Protein AF-A0A0D3L1V8-F1 (afdb_monomer_lite)

pLDDT: mean 77.45, std 24.36, range [19.55, 98.5]

Sequence (373 aa):
MFTAIFVVGFATQPATLATFATQPATVATAPADQVLRRPDTRFARNITVFHVNQHSFGAVPVNMNTADLTGDLFFDLLEVLISPLLCQNHSHKLPGPDPCTNPEAMGADLVVNKVTLEVDSRFSGYAACNVCVEGQDPFGGYCEDGKYICDCLATGGAASWPPKLRPCNTTVGFEEVYSLMGKGIGHKGCRRSPQLPSPTPAQCYVEGVFGKLTAADGGAWYSSLEAGFCGEEGGDCTWRVASVDKIVSRSCHVRVFGEEVQRAGAPECLDACGKDRTNVTSPCWVSCLYKAALGPDAGHPDGKVGGLSLEALKQAWAKPFLGEESGGCPALEEWAGGQRRPLLNSLPVLSPWGGRPRTLLPSRAAGTLVAAL

Foldseek 3Di:
DDDDDDDDDDDDDDDDDDDDPPDPPPPPPDPPPPPQAAADPVQWDKDKWKAKAAPVVPQWQALHKIWHLLARLLVCLQQALLCLVCPPPPDPPDPFAHSVPFCRRDPPWMKMFIFMKTFRNPADADWAKGADDPQADRLGDGDDHGDIHTFAFDPPCVVDGSGDGDDDDQGKHKDFQCVVDLVPQLVVAFADDPVDPRDFLSVLLNSLSSVQADPVRRIMMIGHHPSQESDDDDDHHGMYTPDRLFMFTPLQLLQQLLVQLLVQFDVVQLVVVPVCSRVSSHPSSSLRSSCQQQNVQSSHHVGHGDHDHSVSSSCSNCQLSDDVVSVHGDGDPDPPPPDDDPPPDDDDPDDPDDDDDDDDDDDDDDDDDDDDD

Structure (mmCIF, N/CA/C/O backbone):
data_AF-A0A0D3L1V8-F1
#
_entry.id   AF-A0A0D3L1V8-F1
#
loop_
_atom_site.group_PDB
_atom_site.id
_atom_site.type_symbol
_atom_site.label_atom_id
_atom_site.label_alt_id
_atom_site.label_comp_id
_atom_site.label_asym_id
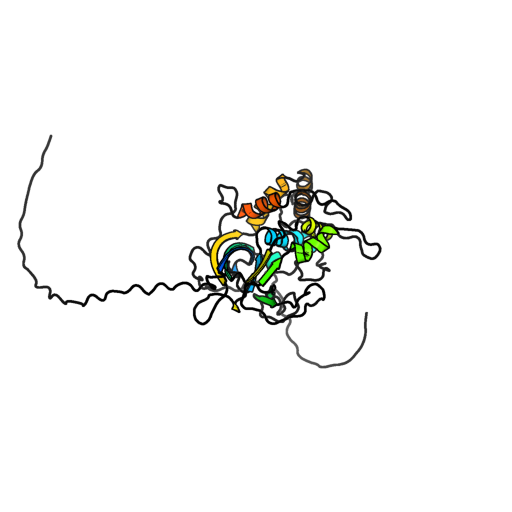_atom_site.label_entity_id
_atom_site.label_seq_id
_atom_site.pdbx_PDB_ins_code
_atom_site.Cartn_x
_atom_site.Cartn_y
_atom_site.Cartn_z
_atom_site.occupancy
_atom_site.B_iso_or_equiv
_atom_site.auth_seq_id
_atom_site.auth_comp_id
_atom_site.auth_asym_id
_atom_site.auth_atom_id
_atom_site.pdbx_PDB_model_num
ATOM 1 N N . MET A 1 1 ? -67.503 -26.300 -31.657 1.00 28.38 1 MET A N 1
ATOM 2 C CA . MET A 1 1 ? -67.886 -27.730 -31.672 1.00 28.38 1 MET A CA 1
ATOM 3 C C . MET A 1 1 ? -67.613 -28.290 -30.284 1.00 28.38 1 MET A C 1
ATOM 5 O O . MET A 1 1 ? -66.492 -28.086 -29.854 1.00 28.38 1 MET A O 1
ATOM 9 N N . PHE A 1 2 ? -68.614 -28.917 -29.639 1.00 26.64 2 PHE A N 1
ATOM 10 C CA . PHE A 1 2 ? -68.577 -29.722 -28.387 1.00 26.64 2 PHE A CA 1
ATOM 11 C C . PHE A 1 2 ? -67.815 -29.127 -27.170 1.00 26.64 2 PHE A C 1
ATOM 13 O O . PHE A 1 2 ? -66.608 -28.955 -27.237 1.00 26.64 2 PHE A O 1
ATOM 20 N N . THR A 1 3 ? -68.384 -28.743 -26.015 1.00 22.92 3 THR A N 1
ATOM 21 C CA . THR A 1 3 ? -69.634 -29.053 -25.260 1.00 22.92 3 THR A CA 1
ATOM 22 C C . THR A 1 3 ? -69.599 -30.306 -24.360 1.00 22.92 3 THR A C 1
ATOM 24 O O . THR A 1 3 ? -69.849 -31.404 -24.843 1.00 22.92 3 THR A O 1
ATOM 27 N N . ALA A 1 4 ? -69.386 -30.079 -23.047 1.00 26.00 4 ALA A N 1
ATOM 28 C CA . ALA A 1 4 ? -69.732 -30.888 -21.851 1.00 26.00 4 ALA A CA 1
ATOM 29 C C . ALA A 1 4 ? -69.416 -30.025 -20.585 1.00 26.00 4 ALA A C 1
ATOM 31 O O . ALA A 1 4 ? -68.392 -29.350 -20.611 1.00 26.00 4 ALA A O 1
ATOM 32 N N . ILE A 1 5 ? -70.178 -29.863 -19.482 1.00 25.94 5 ILE A N 1
ATOM 33 C CA . ILE A 1 5 ? -71.524 -30.311 -19.036 1.00 25.94 5 ILE A CA 1
ATOM 34 C C . ILE A 1 5 ? -71.595 -31.814 -18.693 1.00 25.94 5 ILE A C 1
ATOM 36 O O . ILE A 1 5 ? -71.362 -32.615 -19.589 1.00 25.94 5 ILE A O 1
ATOM 40 N N . PHE A 1 6 ? -71.920 -32.303 -17.479 1.00 27.02 6 PHE A N 1
ATOM 41 C CA . PHE A 1 6 ? -72.308 -31.754 -16.143 1.00 27.02 6 PHE A CA 1
ATOM 42 C C . PHE A 1 6 ? -71.542 -32.576 -15.044 1.00 27.02 6 PHE A C 1
ATOM 44 O O . PHE A 1 6 ? -70.783 -33.467 -15.405 1.00 27.02 6 PHE A O 1
ATOM 51 N N . VAL A 1 7 ? -71.596 -32.353 -13.719 1.00 27.44 7 VAL A N 1
ATOM 52 C CA . VAL A 1 7 ? -72.689 -32.685 -12.764 1.00 27.44 7 VAL A CA 1
ATOM 53 C C . VAL A 1 7 ? -72.317 -32.156 -11.363 1.00 27.44 7 VAL A C 1
ATOM 55 O O . VAL A 1 7 ? -71.162 -32.237 -10.955 1.00 27.44 7 VAL A O 1
ATOM 58 N N . VAL A 1 8 ? -73.308 -31.674 -10.603 1.00 30.66 8 VAL A N 1
ATOM 59 C CA . VAL A 1 8 ? -73.197 -31.356 -9.165 1.00 30.66 8 VAL A CA 1
ATOM 60 C C . VAL A 1 8 ? -73.597 -32.578 -8.331 1.00 30.66 8 VAL A C 1
ATOM 62 O O . VAL A 1 8 ? -74.642 -33.170 -8.589 1.00 30.66 8 VAL A O 1
ATOM 65 N N . GLY A 1 9 ? -72.815 -32.918 -7.302 1.00 27.92 9 GLY A N 1
ATOM 66 C CA . GLY A 1 9 ? -73.149 -33.962 -6.328 1.00 27.92 9 GLY A CA 1
ATOM 67 C C . GLY A 1 9 ? -72.974 -33.469 -4.894 1.00 27.92 9 GLY A C 1
ATOM 68 O O . GLY A 1 9 ? -71.850 -33.329 -4.423 1.00 27.92 9 GLY A O 1
ATOM 69 N N . PHE A 1 10 ? -74.082 -33.218 -4.192 1.00 32.47 10 PHE A N 1
ATOM 70 C CA . PHE A 1 10 ? -74.070 -32.989 -2.745 1.00 32.47 10 PHE A CA 1
ATOM 71 C C . PHE A 1 10 ? -73.933 -34.327 -2.008 1.00 32.47 10 PHE A C 1
ATOM 73 O O . PHE A 1 10 ? -74.737 -35.232 -2.222 1.00 32.47 10 PHE A O 1
ATOM 80 N N . ALA A 1 11 ? -72.975 -34.420 -1.084 1.00 34.22 11 ALA A N 1
ATOM 81 C CA . ALA A 1 11 ? -72.897 -35.495 -0.100 1.00 34.22 11 ALA A CA 1
ATOM 82 C C . ALA A 1 11 ? -72.617 -34.895 1.286 1.00 34.22 11 ALA A C 1
ATOM 84 O O . ALA A 1 11 ? -71.565 -34.310 1.532 1.00 34.22 11 ALA A O 1
ATOM 85 N N . THR A 1 12 ? -73.593 -35.009 2.184 1.00 44.00 12 THR A N 1
ATOM 86 C CA . THR A 1 12 ? -73.543 -34.503 3.562 1.00 44.00 12 THR A CA 1
ATOM 87 C C . THR A 1 12 ? -72.915 -35.525 4.506 1.00 44.00 12 THR A C 1
ATOM 89 O O . THR A 1 12 ? -73.449 -36.628 4.619 1.00 44.00 12 THR A O 1
ATOM 92 N N . GLN A 1 13 ? -71.877 -35.150 5.259 1.00 38.34 13 GLN A N 1
ATOM 93 C CA . GLN A 1 13 ? -71.420 -35.873 6.459 1.00 38.34 13 GLN A CA 1
ATOM 94 C C . GLN A 1 13 ? -70.924 -34.890 7.548 1.00 38.34 13 GLN A C 1
ATOM 96 O O . GLN A 1 13 ? -70.755 -33.705 7.252 1.00 38.34 13 GLN A O 1
ATOM 101 N N . PRO A 1 14 ? -70.873 -35.310 8.830 1.00 38.53 14 PRO A N 1
ATOM 102 C CA . PRO A 1 14 ? -71.322 -34.455 9.931 1.00 38.53 14 PRO A CA 1
ATOM 103 C C . PRO A 1 14 ? -70.238 -33.586 10.577 1.00 38.53 14 PRO A C 1
ATOM 105 O O . PRO A 1 14 ? -69.045 -33.868 10.517 1.00 38.53 14 PRO A O 1
ATOM 108 N N . ALA A 1 15 ? -70.696 -32.553 11.286 1.00 40.59 15 ALA A N 1
ATOM 109 C CA . ALA A 1 15 ? -69.854 -31.680 12.090 1.00 40.59 15 ALA A CA 1
ATOM 110 C C . ALA A 1 15 ? -69.258 -32.414 13.306 1.00 40.59 15 ALA A C 1
ATOM 112 O O . ALA A 1 15 ? -69.957 -32.705 14.277 1.00 40.59 15 ALA A O 1
ATOM 113 N N . THR A 1 16 ? -67.946 -32.636 13.294 1.00 38.34 16 THR A N 1
ATOM 114 C CA . THR A 1 16 ? -67.170 -32.859 14.519 1.00 38.34 16 THR A CA 1
ATOM 115 C C . THR A 1 16 ? -66.857 -31.518 15.176 1.00 38.34 16 THR A C 1
ATOM 117 O O . THR A 1 16 ? -66.172 -30.681 14.588 1.00 38.34 16 THR A O 1
ATOM 120 N N . LEU A 1 17 ? -67.331 -31.329 16.410 1.00 40.59 17 LEU A N 1
ATOM 121 C CA . LEU A 1 17 ? -66.939 -30.219 17.278 1.00 40.59 17 LEU A CA 1
ATOM 122 C C . LEU A 1 17 ? -65.429 -30.277 17.559 1.00 40.59 17 LEU A C 1
ATOM 124 O O . LEU A 1 17 ? -64.979 -31.028 18.421 1.00 40.59 17 LEU A O 1
ATOM 128 N N . ALA A 1 18 ? -64.655 -29.456 16.851 1.00 36.88 18 ALA A N 1
ATOM 129 C CA . ALA A 1 18 ? -63.304 -29.110 17.264 1.00 36.88 18 ALA A CA 1
ATOM 130 C C . ALA A 1 18 ? -63.393 -28.048 18.368 1.00 36.88 18 ALA A C 1
ATOM 132 O O . ALA A 1 18 ? -63.848 -26.926 18.140 1.00 36.88 18 ALA A O 1
ATOM 133 N N . THR A 1 19 ? -62.984 -28.414 19.581 1.00 39.53 19 THR A N 1
ATOM 134 C CA . THR A 1 19 ? -62.943 -27.512 20.732 1.00 39.53 19 THR A CA 1
ATOM 135 C C . THR A 1 19 ? -61.967 -26.369 20.448 1.00 39.53 19 THR A C 1
ATOM 137 O O . THR A 1 19 ? -60.767 -26.601 20.309 1.00 39.53 19 THR A O 1
ATOM 140 N N . PHE A 1 20 ? -62.461 -25.130 20.378 1.00 35.38 20 PHE A N 1
ATOM 141 C CA . PHE A 1 20 ? -61.606 -23.947 20.269 1.00 35.38 20 PHE A CA 1
ATOM 142 C C . PHE A 1 20 ? -60.809 -23.760 21.567 1.00 35.38 20 PHE A C 1
ATOM 144 O O . PHE A 1 20 ? -61.268 -23.126 22.515 1.00 35.38 20 PHE A O 1
ATOM 151 N N . ALA A 1 21 ? -59.589 -24.292 21.599 1.00 40.81 21 ALA A N 1
ATOM 152 C CA . ALA A 1 21 ? -58.580 -23.857 22.548 1.00 40.81 21 ALA A CA 1
ATOM 153 C C . ALA A 1 21 ? -58.077 -22.477 22.103 1.00 40.81 21 ALA A C 1
ATOM 155 O O . ALA A 1 21 ? -57.220 -22.367 21.227 1.00 40.81 21 ALA A O 1
ATOM 156 N N . THR A 1 22 ? -58.623 -21.413 22.694 1.00 43.00 22 THR A N 1
ATOM 157 C CA . THR A 1 22 ? -58.083 -20.057 22.549 1.00 43.00 22 THR A CA 1
ATOM 158 C C . THR A 1 22 ? -56.702 -19.993 23.193 1.00 43.00 22 THR A C 1
ATOM 160 O O . THR A 1 22 ? -56.572 -19.695 24.382 1.00 43.00 22 THR A O 1
ATOM 163 N N . GLN A 1 23 ? -55.659 -20.272 22.412 1.00 39.25 23 GLN A N 1
ATOM 164 C CA . GLN A 1 23 ? -54.312 -19.848 22.768 1.00 39.25 23 GLN A CA 1
ATOM 165 C C . GLN A 1 23 ? -54.296 -18.312 22.788 1.00 39.25 23 GLN A C 1
ATOM 167 O O . GLN A 1 23 ? -54.776 -17.696 21.830 1.00 39.25 23 GLN A O 1
ATOM 172 N N . PRO A 1 24 ? -53.788 -17.668 23.854 1.00 41.00 24 PRO A N 1
ATOM 173 C CA . PRO A 1 24 ? -53.575 -16.233 23.820 1.00 41.00 24 PRO A CA 1
ATOM 174 C C . PRO A 1 24 ? -52.572 -15.942 22.706 1.00 41.00 24 PRO A C 1
ATOM 176 O O . PRO A 1 24 ? -51.513 -16.568 22.642 1.00 41.00 24 PRO A O 1
ATOM 179 N N . ALA A 1 25 ? -52.906 -14.996 21.830 1.00 42.03 25 ALA A N 1
ATOM 180 C CA . ALA A 1 25 ? -51.971 -14.509 20.833 1.00 42.03 25 ALA A CA 1
ATOM 181 C C . ALA A 1 25 ? -50.825 -13.796 21.559 1.00 42.03 25 ALA A C 1
ATOM 183 O O . ALA A 1 25 ? -50.905 -12.605 21.862 1.00 42.03 25 ALA A O 1
ATOM 184 N N . THR A 1 26 ? -49.754 -14.535 21.853 1.00 40.81 26 THR A N 1
ATOM 185 C CA . THR A 1 26 ? -48.459 -13.946 22.161 1.00 40.81 26 THR A CA 1
ATOM 186 C C . THR A 1 26 ? -48.061 -13.129 20.946 1.00 40.81 26 THR A C 1
ATOM 188 O O . THR A 1 26 ? -47.628 -13.682 19.934 1.00 40.81 26 THR A O 1
ATOM 191 N N . VAL A 1 27 ? -48.238 -11.811 21.045 1.00 42.50 27 VAL A N 1
ATOM 192 C CA . VAL A 1 27 ? -47.564 -10.865 20.166 1.00 42.50 27 VAL A CA 1
ATOM 193 C C . VAL A 1 27 ? -46.083 -11.149 20.343 1.00 42.50 27 VAL A C 1
ATOM 195 O O . VAL A 1 27 ? -45.492 -10.787 21.359 1.00 42.50 27 VAL A O 1
ATOM 198 N N . ALA A 1 28 ? -45.505 -11.860 19.378 1.00 40.44 28 ALA A N 1
ATOM 199 C CA . ALA A 1 28 ? -44.071 -11.985 19.267 1.00 40.44 28 ALA A CA 1
ATOM 200 C C . ALA A 1 28 ? -43.552 -10.586 18.938 1.00 40.44 28 ALA A C 1
ATOM 202 O O . ALA A 1 28 ? -43.496 -10.183 17.776 1.00 40.44 28 ALA A O 1
ATOM 203 N N . THR A 1 29 ? -43.223 -9.821 19.979 1.00 42.72 29 THR A N 1
ATOM 204 C CA . THR A 1 29 ? -42.300 -8.703 19.850 1.00 42.72 29 THR A CA 1
ATOM 205 C C . THR A 1 29 ? -41.077 -9.261 19.148 1.00 42.72 29 THR A C 1
ATOM 207 O O . THR A 1 29 ? -40.403 -10.135 19.703 1.00 42.72 29 THR A O 1
ATOM 210 N N . ALA A 1 30 ? -40.824 -8.794 17.923 1.00 42.53 30 ALA A N 1
ATOM 211 C CA . ALA A 1 30 ? -39.541 -9.023 17.283 1.00 42.53 30 ALA A CA 1
ATOM 212 C C . ALA A 1 30 ? -38.447 -8.668 18.304 1.00 42.53 30 ALA A C 1
ATOM 214 O O . ALA A 1 30 ? -38.642 -7.707 19.064 1.00 42.53 30 ALA A O 1
ATOM 215 N N . PRO A 1 31 ? -37.345 -9.438 18.383 1.00 44.69 31 PRO A N 1
ATOM 216 C CA . PRO A 1 31 ? -36.237 -9.035 19.231 1.00 44.69 31 PRO A CA 1
ATOM 217 C C . PRO A 1 31 ? -35.883 -7.602 18.844 1.00 44.69 31 PRO A C 1
ATOM 219 O O . PRO A 1 31 ? -35.793 -7.298 17.653 1.00 44.69 31 PRO A O 1
ATOM 222 N N . ALA A 1 32 ? -35.793 -6.720 19.844 1.00 46.12 32 ALA A N 1
ATOM 223 C CA . ALA A 1 32 ? -35.460 -5.324 19.607 1.00 46.12 32 ALA A CA 1
ATOM 224 C C . ALA A 1 32 ? -34.219 -5.270 18.716 1.00 46.12 32 ALA A C 1
ATOM 226 O O . ALA A 1 32 ? -33.290 -6.044 18.964 1.00 46.12 32 ALA A O 1
ATOM 227 N N . ASP A 1 33 ? -34.231 -4.394 17.702 1.00 42.03 33 ASP A N 1
ATOM 228 C CA . ASP A 1 33 ? -33.075 -4.175 16.835 1.00 42.03 33 ASP A CA 1
ATOM 229 C C . ASP A 1 33 ? -31.825 -4.145 17.712 1.00 42.03 33 ASP A C 1
ATOM 231 O O . ASP A 1 33 ? -31.679 -3.267 18.571 1.00 42.03 33 ASP A O 1
ATOM 235 N N . GLN A 1 34 ? -30.928 -5.116 17.515 1.00 43.97 34 GLN A N 1
ATOM 236 C CA . GLN A 1 34 ? -29.569 -4.976 17.999 1.00 43.97 34 GLN A CA 1
ATOM 237 C C . GLN A 1 34 ? -29.004 -3.793 17.225 1.00 43.97 34 GLN A C 1
ATOM 239 O O . GLN A 1 34 ? -28.528 -3.936 16.098 1.00 43.97 34 GLN A O 1
ATOM 244 N N . VAL A 1 35 ? -29.120 -2.602 17.816 1.00 51.72 35 VAL A N 1
ATOM 245 C CA . VAL A 1 35 ? -28.482 -1.388 17.326 1.00 51.72 35 VAL A CA 1
ATOM 246 C C . VAL A 1 35 ? -26.991 -1.674 17.382 1.00 51.72 35 VAL A C 1
ATOM 248 O O . VAL A 1 35 ? -26.364 -1.525 18.431 1.00 51.72 35 VAL A O 1
ATOM 251 N N . LEU A 1 36 ? -26.461 -2.169 16.256 1.00 58.50 36 LEU A N 1
ATOM 252 C CA . LEU A 1 36 ? -25.055 -2.502 16.075 1.00 58.50 36 LEU A CA 1
ATOM 253 C C . LEU A 1 36 ? -24.249 -1.338 16.621 1.00 58.50 36 LEU A C 1
ATOM 255 O O . LEU A 1 36 ? -24.413 -0.212 16.145 1.00 58.50 36 LEU A O 1
ATOM 259 N N . ARG A 1 37 ? -23.448 -1.613 17.652 1.00 76.50 37 ARG A N 1
ATOM 260 C CA . ARG A 1 37 ? -22.708 -0.597 18.398 1.00 76.50 37 ARG A CA 1
ATOM 261 C C . ARG A 1 37 ? -21.888 0.252 17.448 1.00 76.50 37 ARG A C 1
ATOM 263 O O . ARG A 1 37 ? -21.278 -0.274 16.518 1.00 76.50 37 ARG A O 1
ATOM 270 N N . ARG A 1 38 ? -21.889 1.561 17.681 1.00 84.69 38 ARG A N 1
ATOM 271 C CA . ARG A 1 38 ? -21.231 2.543 16.819 1.00 84.69 38 ARG A CA 1
ATOM 272 C C . ARG A 1 38 ? -20.333 3.463 17.636 1.00 84.69 38 ARG A C 1
ATOM 274 O O . ARG A 1 38 ? -20.602 3.644 18.824 1.00 84.69 38 ARG A O 1
ATOM 281 N N . PRO A 1 39 ? -19.333 4.083 16.992 1.00 89.44 39 PRO A N 1
ATOM 282 C CA . PRO A 1 39 ? -18.623 5.217 17.567 1.00 89.44 39 PRO A CA 1
ATOM 283 C C . PRO A 1 39 ? -19.580 6.361 17.939 1.00 89.44 39 PRO A C 1
ATOM 285 O O . PRO A 1 39 ? -20.707 6.433 17.442 1.00 89.44 39 PRO A O 1
ATOM 288 N N . ASP A 1 40 ? -19.105 7.297 18.765 1.00 90.62 40 ASP A N 1
ATOM 289 C CA . ASP A 1 40 ? -19.815 8.538 19.102 1.00 90.62 40 ASP A CA 1
ATOM 290 C C . ASP A 1 40 ? -20.292 9.248 17.825 1.00 90.62 40 ASP A C 1
ATOM 292 O O . ASP A 1 40 ? -19.485 9.753 17.044 1.00 90.62 40 ASP A O 1
ATOM 296 N N . THR A 1 41 ? -21.608 9.306 17.604 1.00 90.19 41 THR A N 1
ATOM 297 C CA . THR A 1 41 ? -22.203 9.752 16.330 1.00 90.19 41 THR A CA 1
ATOM 298 C C . THR A 1 41 ? -21.901 11.209 15.976 1.00 90.19 41 THR A C 1
ATOM 300 O O . THR A 1 41 ? -22.167 11.631 14.855 1.00 90.19 41 THR A O 1
ATOM 303 N N . ARG A 1 42 ? -21.351 11.995 16.911 1.00 93.88 42 ARG A N 1
ATOM 304 C CA . ARG A 1 42 ? -20.867 13.366 16.670 1.00 93.88 42 ARG A CA 1
ATOM 305 C C . ARG A 1 42 ? -19.511 13.403 15.960 1.00 93.88 42 ARG A C 1
ATOM 307 O O . ARG A 1 42 ? -19.175 14.419 15.359 1.00 93.88 42 ARG A O 1
ATOM 314 N N . PHE A 1 43 ? -18.744 12.318 16.058 1.00 95.44 43 PHE A N 1
ATOM 315 C CA . PHE A 1 43 ? -17.406 12.150 15.483 1.00 95.44 43 PHE A CA 1
ATOM 316 C C . PHE A 1 43 ? -17.317 10.933 14.547 1.00 95.44 43 PHE A C 1
ATOM 318 O O . PHE A 1 43 ? -16.295 10.746 13.891 1.00 95.44 43 PHE A O 1
ATOM 325 N N . ALA A 1 44 ? -18.368 10.113 14.466 1.00 94.81 44 ALA A N 1
ATOM 326 C CA . ALA A 1 44 ? -18.448 8.973 13.567 1.00 94.81 44 ALA A CA 1
ATOM 327 C C . ALA A 1 44 ? -18.321 9.412 12.099 1.00 94.81 44 ALA A C 1
ATOM 329 O O . ALA A 1 44 ? -19.084 10.248 11.610 1.00 94.81 44 ALA A O 1
ATOM 330 N N . ARG A 1 45 ? -17.367 8.818 11.381 1.00 96.69 45 ARG A N 1
ATOM 331 C CA . ARG A 1 45 ? -17.204 8.974 9.934 1.00 96.69 45 ARG A CA 1
ATOM 332 C C . ARG A 1 45 ? -16.893 7.637 9.281 1.00 96.69 45 ARG A C 1
ATOM 334 O O . ARG A 1 45 ? -16.200 6.809 9.868 1.00 96.69 45 ARG A O 1
ATOM 341 N N . ASN A 1 46 ? -17.333 7.463 8.039 1.00 97.69 46 ASN A N 1
ATOM 342 C CA . ASN A 1 46 ? -16.885 6.340 7.227 1.00 97.69 46 ASN A CA 1
ATOM 343 C C . ASN A 1 46 ? -15.525 6.661 6.596 1.00 97.69 46 ASN A C 1
ATOM 345 O O . ASN A 1 46 ? -15.337 7.750 6.052 1.00 97.69 46 ASN A O 1
ATOM 349 N N . ILE A 1 47 ? -14.602 5.705 6.644 1.00 98.25 47 ILE A N 1
ATOM 350 C CA . ILE A 1 47 ? -13.365 5.693 5.859 1.00 98.25 47 ILE A CA 1
ATOM 351 C C . ILE A 1 47 ? -13.299 4.388 5.067 1.00 98.25 47 ILE A C 1
ATOM 353 O O . ILE A 1 47 ? -13.612 3.327 5.602 1.00 98.25 47 ILE A O 1
ATOM 357 N N . THR A 1 48 ? -12.902 4.454 3.800 1.00 98.50 48 THR A N 1
ATOM 358 C CA . THR A 1 48 ? -12.535 3.257 3.036 1.00 98.50 48 THR A CA 1
ATOM 359 C C . THR A 1 48 ? -11.050 3.018 3.229 1.00 98.50 48 THR A C 1
ATOM 361 O O . THR A 1 48 ? -10.246 3.917 2.982 1.00 98.50 48 THR A O 1
ATOM 364 N N . VAL A 1 49 ? -10.709 1.812 3.666 1.00 98.50 49 VAL A N 1
ATOM 365 C CA . VAL A 1 49 ? -9.339 1.361 3.863 1.00 98.50 49 VAL A CA 1
ATOM 366 C C . VAL A 1 49 ? -9.078 0.073 3.096 1.00 98.50 49 VAL A C 1
ATOM 368 O O . VAL A 1 49 ? -9.996 -0.684 2.761 1.00 98.50 49 VAL A O 1
ATOM 371 N N . PHE A 1 50 ? -7.803 -0.171 2.848 1.00 98.31 50 PHE A N 1
ATOM 372 C CA . PHE A 1 50 ? -7.279 -1.364 2.220 1.00 98.31 50 PHE A CA 1
ATOM 373 C C . PHE A 1 50 ? -6.230 -2.005 3.131 1.00 98.31 50 PHE A C 1
ATOM 375 O O . PHE A 1 50 ? -5.684 -1.334 4.013 1.00 98.31 50 PHE A O 1
ATOM 382 N N . HIS A 1 51 ? -6.016 -3.308 2.962 1.00 95.69 51 HIS A N 1
ATOM 383 C CA . HIS A 1 51 ? -4.900 -4.033 3.571 1.00 95.69 51 HIS A CA 1
ATOM 384 C C . HIS A 1 51 ? -4.608 -5.339 2.831 1.00 95.69 51 HIS A C 1
ATOM 386 O O . HIS A 1 51 ? -5.516 -5.965 2.266 1.00 95.69 51 HIS A O 1
ATOM 392 N N . VAL A 1 52 ? -3.342 -5.756 2.875 1.00 94.38 52 VAL A N 1
ATOM 393 C CA . VAL A 1 52 ? -2.869 -7.069 2.424 1.00 94.38 52 VAL A CA 1
ATOM 394 C C . VAL A 1 52 ? -2.656 -7.957 3.645 1.00 94.38 52 VAL A C 1
ATOM 396 O O . VAL A 1 52 ? -1.897 -7.596 4.537 1.00 94.38 52 VAL A O 1
ATOM 399 N N . ASN A 1 53 ? -3.273 -9.137 3.672 1.00 93.12 53 ASN A N 1
ATOM 400 C CA . ASN A 1 53 ? -3.034 -10.126 4.722 1.00 93.12 53 ASN A CA 1
ATOM 401 C C . ASN A 1 53 ? -3.159 -11.561 4.191 1.00 93.12 53 ASN A C 1
ATOM 403 O O . ASN A 1 53 ? -3.563 -11.791 3.048 1.00 93.12 53 ASN A O 1
ATOM 407 N N . GLN A 1 54 ? -2.792 -12.548 5.015 1.00 91.75 54 GLN A N 1
ATOM 408 C CA . GLN A 1 54 ? -3.095 -13.946 4.699 1.00 91.75 54 GLN A CA 1
ATOM 409 C C . GLN A 1 54 ? -4.598 -14.186 4.831 1.00 91.75 54 GLN A C 1
ATOM 411 O O . GLN A 1 54 ? -5.209 -13.773 5.818 1.00 91.75 54 GLN A O 1
ATOM 416 N N . HIS A 1 55 ? -5.179 -14.896 3.866 1.00 91.62 55 HIS A N 1
ATOM 417 C CA . HIS A 1 55 ? -6.621 -15.118 3.757 1.00 91.62 55 HIS A CA 1
ATOM 418 C C . HIS A 1 55 ? -7.247 -15.669 5.051 1.00 91.62 55 HIS A C 1
ATOM 420 O O . HIS A 1 55 ? -8.316 -15.225 5.467 1.00 91.62 55 HIS A O 1
ATOM 426 N N . SER A 1 56 ? -6.524 -16.547 5.754 1.00 89.81 56 SER A N 1
ATOM 427 C CA . SER A 1 56 ? -6.918 -17.149 7.035 1.00 89.81 56 SER A CA 1
ATOM 428 C C . SER A 1 56 ? -7.168 -16.162 8.183 1.00 89.81 56 SER A C 1
ATOM 430 O O . SER A 1 56 ? -7.807 -16.539 9.164 1.00 89.81 56 SER A O 1
ATOM 432 N N . PHE A 1 57 ? -6.679 -14.920 8.095 1.00 90.50 57 PHE A N 1
ATOM 433 C CA . PHE A 1 57 ? -6.969 -13.868 9.077 1.00 90.50 57 PHE A CA 1
ATOM 434 C C . PHE A 1 57 ? -8.293 -13.139 8.817 1.00 90.50 57 PHE A C 1
ATOM 436 O O . PHE A 1 57 ? -8.831 -12.500 9.723 1.00 90.50 57 PHE A O 1
ATOM 443 N N . GLY A 1 58 ? -8.853 -13.266 7.611 1.00 91.44 58 GLY A N 1
ATOM 444 C CA . GLY A 1 58 ? -10.102 -12.622 7.230 1.00 91.44 58 GLY A CA 1
ATOM 445 C C . GLY A 1 58 ? -9.981 -11.122 6.943 1.00 91.44 58 GLY A C 1
ATOM 446 O O . GLY A 1 58 ? -8.930 -10.506 7.098 1.00 91.44 58 GLY A O 1
ATOM 447 N N . ALA A 1 59 ? -11.089 -10.510 6.523 1.00 93.25 59 ALA A N 1
ATOM 448 C CA . ALA A 1 59 ? -11.093 -9.121 6.056 1.00 93.25 59 ALA A CA 1
ATOM 449 C C . ALA A 1 59 ? -11.201 -8.063 7.171 1.00 93.25 59 ALA A C 1
ATOM 451 O O . ALA A 1 59 ? -10.955 -6.884 6.915 1.00 93.25 59 ALA A O 1
ATOM 452 N N . VAL A 1 60 ? -11.603 -8.444 8.389 1.00 93.75 60 VAL A N 1
ATOM 453 C CA . VAL A 1 60 ? -11.831 -7.509 9.505 1.00 93.75 60 VAL A CA 1
ATOM 454 C C . VAL A 1 60 ? -10.491 -7.144 10.164 1.00 93.75 60 VAL A C 1
ATOM 456 O O . VAL A 1 60 ? -9.886 -8.015 10.788 1.00 93.75 60 VAL A O 1
ATOM 459 N N . PRO A 1 61 ? -10.036 -5.877 10.097 1.00 95.00 61 PRO A N 1
ATOM 460 C CA . PRO A 1 61 ? -8.655 -5.511 10.415 1.00 95.00 61 PRO A CA 1
ATOM 461 C C . PRO A 1 61 ? -8.404 -5.272 11.916 1.00 95.00 61 PRO A C 1
ATOM 463 O O . PRO A 1 61 ? -7.870 -4.238 12.306 1.00 95.00 61 PRO A O 1
ATOM 466 N N . VAL A 1 62 ? -8.814 -6.200 12.788 1.00 94.12 62 VAL A N 1
ATOM 467 C CA . VAL A 1 62 ? -8.520 -6.099 14.230 1.00 94.12 62 VAL A CA 1
ATOM 468 C C . VAL A 1 62 ? -7.027 -6.320 14.466 1.00 94.12 62 VAL A C 1
ATOM 470 O O . VAL A 1 62 ? -6.491 -7.364 14.106 1.00 94.12 62 VAL A O 1
ATOM 473 N N . ASN A 1 63 ? -6.380 -5.339 15.098 1.00 94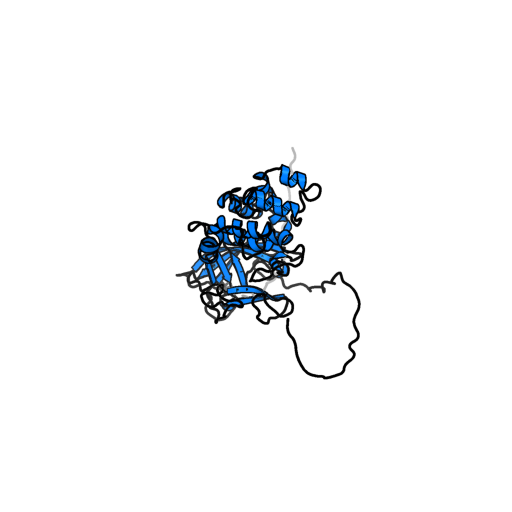.56 63 ASN A N 1
ATOM 474 C CA . ASN A 1 63 ? -4.933 -5.270 15.312 1.00 94.56 63 ASN A CA 1
ATOM 475 C C . ASN A 1 63 ? -4.117 -5.326 14.004 1.00 94.56 63 ASN A C 1
ATOM 477 O O . ASN A 1 63 ? -2.983 -5.790 14.011 1.00 94.56 63 ASN A O 1
ATOM 481 N N . MET A 1 64 ? -4.670 -4.854 12.882 1.00 94.94 64 MET A N 1
ATOM 482 C CA . MET A 1 64 ? -3.958 -4.789 11.599 1.00 94.94 64 MET A CA 1
ATOM 483 C C . MET A 1 64 ? -3.634 -3.343 11.213 1.00 94.94 64 MET A C 1
ATOM 485 O O . MET A 1 64 ? -4.357 -2.403 11.574 1.00 94.94 64 MET A O 1
ATOM 489 N N . ASN A 1 65 ? -2.565 -3.180 10.432 1.00 94.69 65 ASN A N 1
ATOM 490 C CA . ASN A 1 65 ? -2.352 -1.961 9.661 1.00 94.69 65 ASN A CA 1
ATOM 491 C C . ASN A 1 65 ? -3.356 -1.941 8.509 1.00 94.69 65 ASN A C 1
ATOM 493 O O . ASN A 1 65 ? -3.669 -2.968 7.911 1.00 94.69 65 ASN A O 1
ATOM 497 N N . THR A 1 66 ? -3.849 -0.757 8.188 1.00 97.31 66 THR A N 1
ATOM 498 C CA . THR A 1 66 ? -4.689 -0.505 7.019 1.00 97.31 66 THR A CA 1
ATOM 499 C C . THR A 1 66 ? -4.339 0.866 6.465 1.00 97.31 66 THR A C 1
ATOM 501 O O . THR A 1 66 ? -3.748 1.685 7.168 1.00 97.31 66 THR A O 1
ATOM 504 N N . ALA A 1 67 ? -4.708 1.158 5.228 1.00 97.75 67 ALA A N 1
ATOM 505 C CA . ALA A 1 67 ? -4.380 2.438 4.617 1.00 97.75 67 ALA A CA 1
ATOM 506 C C . ALA A 1 67 ? -5.491 2.943 3.696 1.00 97.75 67 ALA A C 1
ATOM 508 O O . ALA A 1 67 ? -6.345 2.171 3.265 1.00 97.75 67 ALA A O 1
ATOM 509 N N . ASP A 1 68 ? -5.503 4.240 3.387 1.00 98.19 68 ASP A N 1
ATOM 510 C CA . ASP A 1 68 ? -6.296 4.728 2.254 1.00 98.19 68 ASP A CA 1
ATOM 511 C C . ASP A 1 68 ? -5.680 4.277 0.914 1.00 98.19 68 ASP A C 1
ATOM 513 O O . ASP A 1 68 ? -4.617 3.660 0.874 1.00 98.19 68 ASP A O 1
ATOM 517 N N . LEU A 1 69 ? -6.347 4.570 -0.208 1.00 98.00 69 LEU A N 1
ATOM 518 C CA . LEU A 1 69 ? -5.893 4.125 -1.535 1.00 98.00 69 LEU A CA 1
ATOM 519 C C . LEU A 1 69 ? -4.449 4.555 -1.854 1.00 98.00 69 LEU A C 1
ATOM 521 O O . LEU A 1 69 ? -3.705 3.801 -2.475 1.00 98.00 69 LEU A O 1
ATOM 525 N N . THR A 1 70 ? -4.055 5.766 -1.453 1.00 97.50 70 THR A N 1
ATOM 526 C CA . THR A 1 70 ? -2.704 6.283 -1.701 1.00 97.50 70 THR A CA 1
ATOM 527 C C . THR A 1 70 ? -1.696 5.642 -0.745 1.00 97.50 70 THR A C 1
ATOM 529 O O . THR A 1 70 ? -0.606 5.273 -1.177 1.00 97.50 70 THR A O 1
ATOM 532 N N . GLY A 1 71 ? -2.056 5.464 0.529 1.00 96.06 71 GLY A N 1
ATOM 533 C CA . GLY A 1 71 ? -1.215 4.837 1.546 1.00 96.06 71 GLY A CA 1
ATOM 534 C C . GLY A 1 71 ? -0.981 3.339 1.323 1.00 96.06 71 GLY A C 1
ATOM 535 O O . GLY A 1 71 ? 0.131 2.878 1.586 1.00 96.06 71 GLY A O 1
ATOM 536 N N . ASP A 1 72 ? -1.968 2.593 0.809 1.00 95.88 72 ASP A N 1
ATOM 537 C CA . ASP A 1 72 ? -1.830 1.149 0.549 1.00 95.88 72 ASP A CA 1
ATOM 538 C C . ASP A 1 72 ? -1.097 0.888 -0.768 1.00 95.88 72 ASP A C 1
ATOM 540 O O . ASP A 1 72 ? -0.180 0.078 -0.792 1.00 95.88 72 ASP A O 1
ATOM 544 N N . LEU A 1 73 ? -1.371 1.662 -1.831 1.00 96.75 73 LEU A N 1
ATOM 545 C CA . LEU A 1 73 ? -0.513 1.705 -3.027 1.00 96.75 73 LEU A CA 1
ATOM 546 C C . LEU A 1 73 ? 0.949 1.976 -2.645 1.00 96.75 73 LEU A C 1
ATOM 548 O O . LEU A 1 73 ? 1.870 1.376 -3.203 1.00 96.75 73 LEU A O 1
ATOM 552 N N . PHE A 1 74 ? 1.163 2.905 -1.712 1.00 92.94 74 PHE A N 1
ATOM 553 C CA . PHE A 1 74 ? 2.493 3.260 -1.250 1.00 92.94 74 PHE A CA 1
ATOM 554 C C . PHE A 1 74 ? 3.159 2.111 -0.473 1.00 92.94 74 PHE A C 1
ATOM 556 O O . PHE A 1 74 ? 4.287 1.746 -0.797 1.00 92.94 74 PHE A O 1
ATOM 563 N N . PHE A 1 75 ? 2.464 1.509 0.498 1.00 90.62 75 PHE A N 1
ATOM 564 C CA . PHE A 1 75 ? 2.942 0.343 1.253 1.00 90.62 75 PHE A CA 1
ATOM 565 C C . PHE A 1 75 ? 3.226 -0.857 0.336 1.00 90.62 75 PHE A C 1
ATOM 567 O O . PHE A 1 75 ? 4.287 -1.475 0.416 1.00 90.62 75 PHE A O 1
ATOM 574 N N . ASP A 1 76 ? 2.327 -1.127 -0.607 1.00 93.81 76 ASP A N 1
ATOM 575 C CA . ASP A 1 76 ? 2.440 -2.210 -1.577 1.00 93.81 76 ASP A CA 1
ATOM 576 C C . ASP A 1 76 ? 3.676 -2.046 -2.480 1.00 93.81 76 ASP A C 1
ATOM 578 O O . ASP A 1 76 ? 4.414 -3.001 -2.727 1.00 93.81 76 ASP A O 1
ATOM 582 N N . LEU A 1 77 ? 3.970 -0.816 -2.917 1.00 93.81 77 LEU A N 1
ATOM 583 C CA . LEU A 1 77 ? 5.192 -0.485 -3.656 1.00 93.81 77 LEU A CA 1
ATOM 584 C C . LEU A 1 77 ? 6.456 -0.389 -2.779 1.00 93.81 77 LEU A C 1
ATOM 586 O O . LEU A 1 77 ? 7.554 -0.435 -3.342 1.00 93.81 77 LEU A O 1
ATOM 590 N N . LEU A 1 78 ? 6.338 -0.237 -1.458 1.00 88.25 78 LEU A N 1
ATOM 591 C CA . LEU A 1 78 ? 7.473 -0.116 -0.535 1.00 88.25 78 LEU A CA 1
ATOM 592 C C . LEU A 1 78 ? 7.954 -1.471 -0.005 1.00 88.25 78 LEU A C 1
ATOM 594 O O . LEU A 1 78 ? 9.157 -1.693 0.043 1.00 88.25 78 LEU A O 1
ATOM 598 N N . GLU A 1 79 ? 7.032 -2.342 0.404 1.00 85.06 79 GLU A N 1
ATOM 599 C CA . GLU A 1 79 ? 7.334 -3.549 1.188 1.00 85.06 79 GLU A CA 1
ATOM 600 C C . GLU A 1 79 ? 7.049 -4.835 0.398 1.00 85.06 79 GLU A C 1
ATOM 602 O O . GLU A 1 79 ? 7.842 -5.777 0.407 1.00 85.06 79 GLU A O 1
ATOM 607 N N . VAL A 1 80 ? 5.929 -4.878 -0.333 1.00 89.94 80 VAL A N 1
ATOM 608 C CA . VAL A 1 80 ? 5.407 -6.125 -0.917 1.00 89.94 80 VAL A CA 1
ATOM 609 C C . VAL A 1 80 ? 5.933 -6.365 -2.336 1.00 89.94 80 VAL A C 1
ATOM 611 O O . VAL A 1 80 ? 6.545 -7.394 -2.608 1.00 89.94 80 VAL A O 1
ATOM 614 N N . LEU A 1 81 ? 5.720 -5.431 -3.266 1.00 92.56 81 LEU A N 1
ATOM 615 C CA . LEU A 1 81 ? 6.097 -5.587 -4.680 1.00 92.56 81 LEU A CA 1
ATOM 616 C C . LEU A 1 81 ? 7.605 -5.500 -4.920 1.00 92.56 81 LEU A C 1
ATOM 618 O O . LEU A 1 81 ? 8.097 -6.070 -5.894 1.00 92.56 81 LEU A O 1
ATOM 622 N N . ILE A 1 82 ? 8.346 -4.813 -4.048 1.00 91.69 82 ILE A N 1
ATOM 623 C CA . ILE A 1 82 ? 9.806 -4.712 -4.149 1.00 91.69 82 ILE A CA 1
ATOM 624 C C . ILE A 1 82 ? 10.509 -5.971 -3.621 1.00 91.69 82 ILE A C 1
ATOM 626 O O . ILE A 1 82 ? 11.695 -6.163 -3.905 1.00 91.69 82 ILE A O 1
ATOM 630 N N . SER A 1 83 ? 9.822 -6.831 -2.856 1.00 89.31 83 SER A N 1
ATOM 631 C CA . SER A 1 83 ? 10.452 -7.952 -2.147 1.00 89.31 83 SER A CA 1
ATOM 632 C C . SER A 1 83 ? 11.260 -8.883 -3.071 1.00 89.31 83 SER A C 1
ATOM 634 O O . SER A 1 83 ? 12.389 -9.223 -2.702 1.00 89.31 83 SER A O 1
ATOM 636 N N . PRO A 1 84 ? 10.861 -9.182 -4.332 1.00 90.12 84 PRO A N 1
ATOM 637 C CA . PRO A 1 84 ? 11.689 -9.994 -5.225 1.00 90.12 84 PRO A CA 1
ATOM 638 C C . PRO A 1 84 ? 12.990 -9.314 -5.671 1.00 90.12 84 PRO A C 1
ATOM 640 O O . PRO A 1 84 ? 13.863 -9.980 -6.223 1.00 90.12 84 PRO A O 1
ATOM 643 N N . LEU A 1 85 ? 13.152 -8.004 -5.455 1.00 90.50 85 LEU A N 1
ATOM 644 C CA . LEU A 1 85 ? 14.405 -7.273 -5.662 1.00 90.50 85 LEU A CA 1
ATOM 645 C C . LEU A 1 85 ? 15.229 -7.116 -4.375 1.00 90.50 85 LEU A C 1
ATOM 647 O O . LEU A 1 85 ? 16.454 -7.210 -4.447 1.00 90.50 85 LEU A O 1
ATOM 651 N N . LEU A 1 86 ? 14.597 -6.914 -3.213 1.00 86.38 86 LEU A N 1
ATOM 652 C CA . LEU A 1 86 ? 15.309 -6.806 -1.928 1.00 86.38 86 LEU A CA 1
ATOM 653 C C . LEU A 1 86 ? 15.825 -8.163 -1.415 1.00 86.38 86 LEU A C 1
ATOM 655 O O . LEU A 1 86 ? 16.924 -8.243 -0.863 1.00 86.38 86 LEU A O 1
ATOM 659 N N . CYS A 1 87 ? 15.063 -9.237 -1.625 1.00 85.81 87 CYS A N 1
ATOM 660 C CA . CYS A 1 87 ? 15.248 -10.500 -0.909 1.00 85.81 87 CYS A CA 1
ATOM 661 C C . CYS A 1 87 ? 16.153 -11.527 -1.604 1.00 85.81 87 CYS A C 1
ATOM 663 O O . CYS A 1 87 ? 16.439 -12.570 -1.022 1.00 85.81 87 CYS A O 1
ATOM 665 N N . GLN A 1 88 ? 16.675 -11.231 -2.803 1.00 76.25 88 GLN A N 1
ATOM 666 C CA . GLN A 1 88 ? 17.503 -12.156 -3.605 1.00 76.25 88 GLN A CA 1
ATOM 667 C C . GLN A 1 88 ? 18.744 -12.723 -2.893 1.00 76.25 88 GLN A C 1
ATOM 669 O O . GLN A 1 88 ? 19.276 -13.734 -3.339 1.00 76.25 88 GLN A O 1
ATOM 674 N N . ASN A 1 89 ? 19.215 -12.086 -1.816 1.00 63.81 89 ASN A N 1
ATOM 675 C CA . ASN A 1 89 ? 20.373 -12.530 -1.033 1.00 63.81 89 ASN A CA 1
ATOM 676 C C . ASN A 1 89 ? 20.118 -12.514 0.491 1.00 63.81 89 ASN A C 1
ATOM 678 O O . ASN A 1 89 ? 21.076 -12.390 1.253 1.00 63.81 89 ASN A O 1
ATOM 682 N N . HIS A 1 90 ? 18.853 -12.554 0.944 1.00 54.56 90 HIS A N 1
ATOM 683 C CA . HIS A 1 90 ? 18.468 -12.323 2.355 1.00 54.56 90 HIS A CA 1
ATOM 684 C C . HIS A 1 90 ? 19.093 -11.045 2.955 1.00 54.56 90 HIS A C 1
ATOM 686 O O . HIS A 1 90 ? 19.442 -10.979 4.131 1.00 54.56 90 HIS A O 1
ATOM 692 N N . SER A 1 91 ? 19.314 -10.028 2.118 1.00 51.81 91 SER A N 1
ATOM 693 C CA . SER A 1 91 ? 20.153 -8.877 2.443 1.00 51.81 91 SER A CA 1
ATOM 694 C C . SER A 1 91 ? 19.338 -7.632 2.777 1.00 51.81 91 SER A C 1
ATOM 696 O O . SER A 1 91 ? 19.707 -6.532 2.353 1.00 51.81 91 SER A O 1
ATOM 698 N N . HIS A 1 92 ? 18.248 -7.784 3.533 1.00 59.31 92 HIS A N 1
ATOM 699 C CA . HIS A 1 92 ? 17.619 -6.629 4.151 1.00 59.31 92 HIS A CA 1
ATOM 700 C C . HIS A 1 92 ? 18.594 -6.029 5.174 1.00 59.31 92 HIS A C 1
ATOM 702 O O . HIS A 1 92 ? 19.063 -6.695 6.095 1.00 59.31 92 HIS A O 1
ATOM 708 N N . LYS A 1 93 ? 18.993 -4.776 4.939 1.00 56.12 93 LYS A N 1
ATOM 709 C CA . LYS A 1 93 ? 19.926 -4.014 5.789 1.00 56.12 93 LYS A CA 1
ATOM 710 C C . LYS A 1 93 ? 19.420 -2.600 6.077 1.00 56.12 93 LYS A C 1
ATOM 712 O O . LYS A 1 93 ? 20.200 -1.745 6.496 1.00 56.12 93 LYS A O 1
ATOM 717 N N . LEU A 1 94 ? 18.146 -2.334 5.795 1.00 58.59 94 LEU A N 1
ATOM 718 C CA . LEU A 1 94 ? 17.501 -1.078 6.158 1.00 58.59 94 LEU A CA 1
ATOM 719 C C . LEU A 1 94 ? 16.930 -1.215 7.581 1.00 58.59 94 LEU A C 1
ATOM 721 O O . LEU A 1 94 ? 16.590 -2.324 7.995 1.00 58.59 94 LEU A O 1
ATOM 725 N N . PRO A 1 95 ? 16.862 -0.124 8.361 1.00 55.03 95 PRO A N 1
ATOM 726 C CA . PRO A 1 95 ? 16.202 -0.142 9.660 1.00 55.03 95 PRO A CA 1
ATOM 727 C C . PRO A 1 95 ? 14.681 -0.256 9.483 1.00 55.03 95 PRO A C 1
ATOM 729 O O . PRO A 1 95 ? 14.096 0.514 8.724 1.00 55.03 95 PRO A O 1
ATOM 732 N N . GLY A 1 96 ? 14.056 -1.178 10.213 1.00 66.25 96 GLY A N 1
ATOM 733 C CA . GLY A 1 96 ? 12.622 -1.460 10.146 1.00 66.25 96 GLY A CA 1
ATOM 734 C C . GLY A 1 96 ? 12.331 -2.966 10.128 1.00 66.25 96 GLY A C 1
ATOM 735 O O . GLY A 1 96 ? 13.267 -3.763 10.259 1.00 66.25 96 GLY A O 1
ATOM 736 N N . PRO A 1 97 ? 11.054 -3.356 9.961 1.00 72.38 97 PRO A N 1
ATOM 737 C CA . PRO A 1 97 ? 10.657 -4.733 9.670 1.00 72.38 97 PRO A CA 1
ATOM 738 C C . PRO A 1 97 ? 11.399 -5.302 8.453 1.00 72.38 97 PRO A C 1
ATOM 740 O O . PRO A 1 97 ? 11.758 -4.555 7.547 1.00 72.38 97 PRO A O 1
ATOM 743 N N . ASP A 1 98 ? 11.621 -6.618 8.410 1.00 79.62 98 ASP A N 1
ATOM 744 C CA . ASP A 1 98 ? 12.202 -7.275 7.233 1.00 79.62 98 ASP A CA 1
ATOM 745 C C . ASP A 1 98 ? 11.089 -7.740 6.268 1.00 79.62 98 ASP A C 1
ATOM 747 O O . ASP A 1 98 ? 10.382 -8.708 6.575 1.00 79.62 98 ASP A O 1
ATOM 751 N N . PRO A 1 99 ? 10.917 -7.117 5.083 1.00 80.19 99 PRO A N 1
ATOM 752 C CA . PRO A 1 99 ? 9.925 -7.558 4.100 1.00 80.19 99 PRO A CA 1
ATOM 753 C C . PRO A 1 99 ? 10.183 -8.981 3.588 1.00 80.19 99 PRO A C 1
ATOM 755 O O . PRO A 1 99 ? 9.268 -9.622 3.079 1.00 80.19 99 PRO A O 1
ATOM 758 N N . CYS A 1 100 ? 11.404 -9.506 3.731 1.00 83.94 100 CYS A N 1
ATOM 759 C CA . CYS A 1 100 ? 11.765 -10.854 3.303 1.00 83.94 100 CYS A CA 1
ATOM 760 C C . CYS A 1 100 ? 11.259 -11.955 4.241 1.00 83.94 100 CYS A C 1
ATOM 762 O O . CYS A 1 100 ? 11.242 -13.122 3.842 1.00 83.94 100 CYS A O 1
ATOM 764 N N . THR A 1 101 ? 10.841 -11.601 5.458 1.00 82.75 101 THR A N 1
ATOM 765 C CA . THR A 1 101 ? 10.204 -12.510 6.423 1.00 82.75 101 THR A CA 1
ATOM 766 C C . THR A 1 101 ? 8.777 -12.092 6.785 1.00 82.75 101 THR A C 1
ATOM 768 O O . THR A 1 101 ? 8.048 -12.915 7.336 1.00 82.75 101 THR A O 1
ATOM 771 N N . ASN A 1 102 ? 8.343 -10.872 6.432 1.00 82.88 102 ASN A N 1
ATOM 772 C CA . ASN A 1 102 ? 6.983 -10.387 6.679 1.00 82.88 102 ASN A CA 1
ATOM 773 C C . ASN A 1 102 ? 5.917 -11.310 6.028 1.00 82.88 102 ASN A C 1
ATOM 775 O O . ASN A 1 102 ? 5.854 -11.405 4.792 1.00 82.88 102 ASN A O 1
ATOM 779 N N . PRO A 1 103 ? 5.025 -11.943 6.821 1.00 86.38 103 PRO A N 1
ATOM 780 C CA . PRO A 1 103 ? 3.951 -12.796 6.313 1.00 86.38 103 PRO A CA 1
ATOM 781 C C . PRO A 1 103 ? 2.963 -12.100 5.367 1.00 86.38 103 PRO A C 1
ATOM 783 O O . PRO A 1 103 ? 2.346 -12.795 4.562 1.00 86.38 103 PRO A O 1
ATOM 786 N N . GLU A 1 104 ? 2.825 -10.771 5.438 1.00 86.69 104 GLU A N 1
ATOM 787 C CA . GLU A 1 104 ? 1.967 -9.943 4.569 1.00 86.69 104 GLU A CA 1
ATOM 788 C C . GLU A 1 104 ? 2.586 -9.686 3.185 1.00 86.69 104 GLU A C 1
ATOM 790 O O . GLU A 1 104 ? 1.868 -9.425 2.222 1.00 86.69 104 GLU A O 1
ATOM 795 N N . ALA A 1 105 ? 3.915 -9.793 3.068 1.00 85.81 105 ALA A N 1
ATOM 796 C CA . ALA A 1 105 ? 4.639 -9.635 1.807 1.00 85.81 105 ALA A CA 1
ATOM 797 C C . ALA A 1 105 ? 4.935 -10.982 1.125 1.00 85.81 105 ALA A C 1
ATOM 799 O O . ALA A 1 105 ? 4.871 -11.087 -0.101 1.00 85.81 105 ALA A O 1
ATOM 800 N N . MET A 1 106 ? 5.249 -12.010 1.922 1.00 85.44 106 MET A N 1
ATOM 801 C CA . MET A 1 106 ? 5.793 -13.295 1.455 1.00 85.44 106 MET A CA 1
ATOM 802 C C . MET A 1 106 ? 4.864 -14.502 1.690 1.00 85.44 106 MET A C 1
ATOM 804 O O . MET A 1 106 ? 5.241 -15.638 1.398 1.00 85.44 106 MET A O 1
ATOM 808 N N . GLY A 1 107 ? 3.655 -14.283 2.221 1.00 85.75 107 GLY A N 1
ATOM 809 C CA . GLY A 1 107 ? 2.661 -15.332 2.462 1.00 85.75 107 GLY A CA 1
ATOM 810 C C . GLY A 1 107 ? 2.206 -16.062 1.189 1.00 85.75 107 GLY A C 1
ATOM 811 O O . GLY A 1 107 ? 2.121 -15.482 0.108 1.00 85.75 107 GLY A O 1
ATOM 812 N N . ALA A 1 108 ? 1.882 -17.352 1.320 1.00 86.19 108 ALA A N 1
ATOM 813 C CA . ALA A 1 108 ? 1.490 -18.195 0.185 1.00 86.19 108 ALA A CA 1
ATOM 814 C C . ALA A 1 108 ? 0.037 -17.981 -0.288 1.00 86.19 108 ALA A C 1
ATOM 816 O O . ALA A 1 108 ? -0.244 -18.151 -1.473 1.00 86.19 108 ALA A O 1
ATOM 817 N N . ASP A 1 109 ? -0.870 -17.607 0.621 1.00 91.25 109 ASP A N 1
ATOM 818 C CA . ASP A 1 109 ? -2.290 -17.343 0.342 1.00 91.25 109 ASP A CA 1
ATOM 819 C C . ASP A 1 109 ? -2.662 -15.932 0.814 1.00 91.25 109 ASP A C 1
ATOM 821 O O . ASP A 1 109 ? -3.282 -15.731 1.859 1.00 91.25 109 ASP A O 1
ATOM 825 N N . LEU A 1 110 ? -2.166 -14.936 0.078 1.00 94.06 110 LEU A N 1
ATOM 826 C CA . LEU A 1 110 ? -2.425 -13.523 0.342 1.00 94.06 110 LEU A CA 1
ATOM 827 C C . LEU A 1 110 ? -3.682 -13.037 -0.384 1.00 94.06 110 LEU A C 1
ATOM 829 O O . LEU A 1 110 ? -3.918 -13.349 -1.558 1.00 94.06 110 LEU A O 1
ATOM 833 N N . VAL A 1 111 ? -4.426 -12.167 0.288 1.00 96.06 111 VAL A N 1
ATOM 834 C CA . VAL A 1 111 ? -5.556 -11.417 -0.266 1.00 96.06 111 VAL A CA 1
ATOM 835 C C . VAL A 1 111 ? -5.331 -9.920 -0.100 1.00 96.06 111 VAL A C 1
ATOM 837 O O . VAL A 1 111 ? -4.551 -9.489 0.746 1.00 96.06 111 VAL A O 1
ATOM 840 N N . VAL A 1 112 ? -6.009 -9.127 -0.927 1.00 97.38 112 VAL A N 1
ATOM 841 C CA . VAL A 1 112 ? -6.116 -7.677 -0.743 1.00 97.38 112 VAL A CA 1
ATOM 842 C C . VAL A 1 112 ? -7.576 -7.349 -0.472 1.00 97.38 112 VAL A C 1
ATOM 844 O O . VAL A 1 112 ? -8.471 -7.715 -1.242 1.00 97.38 112 VAL A O 1
ATOM 847 N N . ASN A 1 113 ? -7.814 -6.687 0.650 1.00 97.25 113 ASN A N 1
ATOM 848 C CA . ASN A 1 113 ? -9.139 -6.365 1.149 1.00 97.25 113 ASN A CA 1
ATOM 849 C C . ASN A 1 113 ? -9.456 -4.901 0.854 1.00 97.25 113 ASN A C 1
ATOM 851 O O . ASN A 1 113 ? -8.603 -4.037 1.029 1.00 97.25 113 ASN A O 1
ATOM 855 N N . LYS A 1 114 ? -10.701 -4.612 0.478 1.00 97.94 114 LYS A N 1
ATOM 856 C CA . LYS A 1 114 ? -11.284 -3.270 0.515 1.00 97.94 114 LYS A CA 1
ATOM 857 C C . LYS A 1 114 ? -12.416 -3.274 1.534 1.00 97.94 114 LYS A C 1
ATOM 859 O O . LYS A 1 114 ? -13.370 -4.043 1.400 1.00 97.94 114 LYS A O 1
ATOM 864 N N . VAL A 1 115 ? -12.312 -2.421 2.545 1.00 97.44 115 VAL A N 1
ATOM 865 C CA . VAL A 1 115 ? -13.207 -2.398 3.706 1.00 97.44 115 VAL A CA 1
ATOM 866 C C . VAL A 1 115 ? -13.610 -0.959 3.993 1.00 97.44 115 VAL A C 1
ATOM 868 O O . VAL A 1 115 ? -12.763 -0.072 4.031 1.00 97.44 115 VAL A O 1
ATOM 871 N N . THR A 1 116 ? -14.890 -0.711 4.251 1.00 97.75 116 THR A N 1
ATOM 872 C CA . THR A 1 116 ? -15.334 0.567 4.809 1.00 97.75 116 THR A CA 1
ATOM 873 C C . THR A 1 116 ? -15.528 0.419 6.317 1.00 97.75 116 THR A C 1
ATOM 875 O O . THR A 1 116 ? -16.304 -0.419 6.780 1.00 97.75 116 THR A O 1
ATOM 878 N N . LEU A 1 117 ? -14.815 1.235 7.095 1.00 97.00 117 LEU A N 1
ATOM 879 C CA . LEU A 1 117 ? -14.905 1.319 8.554 1.00 97.00 117 LEU A CA 1
ATOM 880 C C . LEU A 1 117 ? -15.734 2.544 8.953 1.00 97.00 117 LEU A C 1
ATOM 882 O O . LEU A 1 117 ? -15.534 3.616 8.389 1.00 97.00 117 LEU A O 1
ATOM 886 N N . GLU A 1 118 ? -16.607 2.415 9.953 1.00 96.38 118 GLU A N 1
ATOM 887 C CA . GLU A 1 118 ? -17.167 3.570 10.673 1.00 96.38 118 GLU A CA 1
ATOM 888 C C . GLU A 1 118 ? -16.297 3.798 11.914 1.00 96.38 118 GLU A C 1
ATOM 890 O O . GLU A 1 118 ? -16.177 2.905 12.756 1.00 96.38 118 GLU A O 1
ATOM 895 N N . VAL A 1 119 ? -15.661 4.969 12.008 1.00 97.25 119 VAL A N 1
ATOM 896 C CA . VAL A 1 119 ? -14.639 5.295 13.017 1.00 97.25 119 VAL A CA 1
ATOM 897 C C . VAL A 1 119 ? -14.945 6.614 13.717 1.00 97.25 119 VAL A C 1
ATOM 899 O O . VAL A 1 119 ? -15.470 7.542 13.103 1.00 97.25 119 VAL A O 1
ATOM 902 N N . ASP A 1 120 ? -14.559 6.732 14.983 1.00 96.81 120 ASP A N 1
ATOM 903 C CA . ASP A 1 120 ? -14.437 8.013 15.673 1.00 96.81 120 ASP A CA 1
ATOM 904 C C . ASP A 1 120 ? -13.308 8.828 15.027 1.00 96.81 120 ASP A C 1
ATOM 906 O O . ASP A 1 120 ? -12.159 8.388 14.972 1.00 96.81 120 ASP A O 1
ATOM 910 N N . SER A 1 121 ? -13.615 10.029 14.537 1.00 96.12 121 SER A N 1
ATOM 911 C CA . SER A 1 121 ? -12.649 10.882 13.844 1.00 96.12 121 SER A CA 1
ATOM 912 C C . SER A 1 121 ? -11.564 11.486 14.748 1.00 96.12 121 SER A C 1
ATOM 914 O O . SER A 1 121 ? -10.738 12.261 14.263 1.00 96.12 121 SER A O 1
ATOM 916 N N . ARG A 1 122 ? -11.570 11.205 16.057 1.00 96.25 122 ARG A N 1
ATOM 917 C CA . ARG A 1 122 ? -10.569 11.661 17.036 1.00 96.25 122 ARG A CA 1
ATOM 918 C C . ARG A 1 122 ? -9.405 10.665 17.117 1.00 96.25 122 ARG A C 1
ATOM 920 O O . ARG A 1 122 ? -9.184 10.020 18.145 1.00 96.25 122 ARG A O 1
ATOM 927 N N . PHE A 1 123 ? -8.679 10.529 16.009 1.00 94.75 123 PHE A N 1
ATOM 928 C CA . PHE A 1 123 ? -7.571 9.579 15.871 1.00 94.75 123 PHE A CA 1
ATOM 929 C C . PHE A 1 123 ? -6.497 9.744 16.952 1.00 94.75 123 PHE A C 1
ATOM 931 O O . PHE A 1 123 ? -6.205 10.856 17.401 1.00 94.75 123 PHE A O 1
ATOM 938 N N . SER A 1 124 ? -5.886 8.629 17.345 1.00 93.12 124 SER A N 1
ATOM 939 C CA . SER A 1 124 ? -4.654 8.629 18.132 1.00 93.12 124 SER A CA 1
ATOM 940 C C . SER A 1 124 ? -3.420 8.608 17.232 1.00 93.12 124 SER A C 1
ATOM 942 O O . SER A 1 124 ? -3.521 8.493 16.012 1.00 93.12 124 SER A O 1
ATOM 944 N N . GLY A 1 125 ? -2.232 8.660 17.840 1.00 89.94 125 GLY A N 1
ATOM 945 C CA . GLY A 1 125 ? -1.015 8.265 17.131 1.00 89.94 125 GLY A CA 1
ATOM 946 C C . GLY A 1 125 ? -1.125 6.821 16.633 1.00 89.94 125 GLY A C 1
ATOM 947 O O . GLY A 1 125 ? -1.771 5.990 17.281 1.00 89.94 125 GLY A O 1
ATOM 948 N N . TYR A 1 126 ? -0.523 6.560 15.479 1.00 91.31 126 TYR A N 1
ATOM 949 C CA . TYR A 1 126 ? -0.462 5.246 14.851 1.00 91.31 126 TYR A CA 1
ATOM 950 C C . TYR A 1 126 ? 0.262 4.214 15.728 1.00 91.31 126 TYR A C 1
ATOM 952 O O . TYR A 1 126 ? 1.326 4.479 16.296 1.00 91.31 126 TYR A O 1
ATOM 960 N N . ALA A 1 127 ? -0.330 3.029 15.821 1.00 91.69 127 ALA A N 1
ATOM 961 C CA . ALA A 1 127 ? 0.325 1.814 16.273 1.00 91.69 127 ALA A CA 1
ATOM 962 C C . ALA A 1 127 ? 0.852 1.047 15.056 1.00 91.69 127 ALA A C 1
ATOM 964 O O . ALA A 1 127 ? 0.134 0.920 14.066 1.00 91.69 127 ALA A O 1
ATOM 965 N N . ALA A 1 128 ? 2.078 0.539 15.129 1.00 89.12 128 ALA A N 1
ATOM 966 C CA . ALA A 1 128 ? 2.635 -0.299 14.081 1.00 89.12 128 ALA A CA 1
ATOM 967 C C . ALA A 1 128 ? 2.275 -1.759 14.370 1.00 89.12 128 ALA A C 1
ATOM 969 O O . ALA A 1 128 ? 2.753 -2.335 15.343 1.00 89.12 128 ALA A O 1
ATOM 970 N N . CYS A 1 129 ? 1.394 -2.333 13.559 1.00 90.69 129 CYS A N 1
ATOM 971 C CA . CYS A 1 129 ? 0.934 -3.706 13.710 1.00 90.69 129 CYS A CA 1
ATOM 972 C C . CYS A 1 129 ? 1.696 -4.674 12.799 1.00 90.69 129 CYS A C 1
ATOM 974 O O . CYS A 1 129 ? 2.125 -4.294 11.710 1.00 90.69 129 CYS A O 1
ATOM 976 N N . ASN A 1 130 ? 1.849 -5.930 13.215 1.00 89.00 130 ASN A N 1
ATOM 977 C CA . ASN A 1 130 ? 2.289 -7.018 12.340 1.00 89.00 130 ASN A CA 1
ATOM 978 C C . ASN A 1 130 ? 1.855 -8.387 12.895 1.00 89.00 130 ASN A C 1
ATOM 980 O O . ASN A 1 130 ? 1.365 -8.491 14.022 1.00 89.00 130 ASN A O 1
ATOM 984 N N . VAL A 1 131 ? 2.055 -9.439 12.105 1.00 89.19 131 VAL A N 1
ATOM 985 C CA . VAL A 1 131 ? 1.915 -10.832 12.533 1.00 89.19 131 VAL A CA 1
ATOM 986 C C . VAL A 1 131 ? 3.149 -11.240 13.342 1.00 89.19 131 VAL A C 1
ATOM 988 O O . VAL A 1 131 ? 4.280 -11.055 12.899 1.00 89.19 131 VAL A O 1
ATOM 991 N N . CYS A 1 132 ? 2.932 -11.840 14.509 1.00 87.94 132 CYS A N 1
ATOM 992 C CA . CYS A 1 132 ? 3.986 -12.453 15.311 1.00 87.94 132 CYS A CA 1
ATOM 993 C C . CYS A 1 132 ? 4.609 -13.668 14.607 1.00 87.94 132 CYS A C 1
ATOM 995 O O . CYS A 1 132 ? 3.878 -14.567 14.167 1.00 87.94 132 CYS A O 1
ATOM 997 N N . VAL A 1 133 ? 5.943 -13.723 14.560 1.00 84.75 133 VAL A N 1
ATOM 998 C CA . VAL A 1 133 ? 6.714 -14.817 13.953 1.00 84.75 133 VAL A CA 1
ATOM 999 C C . VAL A 1 133 ? 7.859 -15.229 14.883 1.00 84.75 133 VAL A C 1
ATOM 1001 O O . VAL A 1 133 ? 8.683 -14.408 15.273 1.00 84.75 133 VAL A O 1
ATOM 1004 N N . GLU A 1 134 ? 7.922 -16.516 15.227 1.00 86.06 134 GLU A N 1
ATOM 1005 C CA . GLU A 1 134 ? 8.920 -17.102 16.139 1.00 86.06 134 GLU A CA 1
ATOM 1006 C C . GLU A 1 134 ? 8.948 -16.425 17.530 1.00 86.06 134 GLU A C 1
ATOM 1008 O O . GLU A 1 134 ? 9.992 -16.268 18.170 1.00 86.06 134 GLU A O 1
ATOM 1013 N N . GLY A 1 135 ? 7.764 -16.035 18.010 1.00 85.94 135 GLY A N 1
ATOM 1014 C CA . GLY A 1 135 ? 7.537 -15.388 19.301 1.00 85.94 135 GLY A CA 1
ATOM 1015 C C . GLY A 1 135 ? 7.958 -13.918 19.371 1.00 85.94 135 GLY A C 1
ATOM 1016 O O . GLY A 1 135 ? 7.962 -13.365 20.475 1.00 85.94 135 GLY A O 1
ATOM 1017 N N . GLN A 1 136 ? 8.316 -13.293 18.242 1.00 83.38 136 GLN A N 1
ATOM 1018 C CA . GLN A 1 136 ? 8.704 -11.882 18.153 1.00 83.38 136 GLN A CA 1
ATOM 1019 C C . GLN A 1 136 ? 7.913 -11.128 17.076 1.00 83.38 136 GLN A C 1
ATOM 1021 O O . GLN A 1 136 ? 7.568 -11.672 16.024 1.00 83.38 136 GLN A O 1
ATOM 1026 N N . ASP A 1 137 ? 7.620 -9.859 17.349 1.00 81.56 137 ASP A N 1
ATOM 1027 C CA . ASP A 1 137 ? 7.172 -8.911 16.331 1.00 81.56 137 ASP A CA 1
ATOM 1028 C C . ASP A 1 137 ? 8.385 -8.204 15.685 1.00 81.56 137 ASP A C 1
ATOM 1030 O O . ASP A 1 137 ? 9.489 -8.200 16.246 1.00 81.56 137 ASP A O 1
ATOM 1034 N N . PRO A 1 138 ? 8.220 -7.567 14.511 1.00 74.62 138 PRO A N 1
ATOM 1035 C CA . PRO A 1 138 ? 9.320 -6.876 13.837 1.00 74.62 138 PRO A CA 1
ATOM 1036 C C . PRO A 1 138 ? 9.844 -5.608 14.542 1.00 74.62 138 PRO A C 1
ATOM 1038 O O . PRO A 1 138 ? 10.787 -4.992 14.041 1.00 74.62 138 PRO A O 1
ATOM 1041 N N . PHE A 1 139 ? 9.253 -5.197 15.669 1.00 76.06 139 PHE A N 1
ATOM 1042 C CA . PHE A 1 139 ? 9.672 -4.046 16.479 1.00 76.06 139 PHE A CA 1
ATOM 1043 C C . PHE A 1 139 ? 10.422 -4.464 17.760 1.00 76.06 139 PHE A C 1
ATOM 1045 O O . PHE A 1 139 ? 11.019 -3.612 18.428 1.00 76.06 139 PHE A O 1
ATOM 1052 N N . GLY A 1 140 ? 10.491 -5.771 18.041 1.00 69.75 140 GLY A N 1
ATOM 1053 C CA . GLY A 1 140 ? 11.274 -6.385 19.113 1.00 69.75 140 GLY A CA 1
ATOM 1054 C C . GLY A 1 140 ? 10.486 -6.711 20.385 1.00 69.75 140 GLY A C 1
ATOM 1055 O O . GLY A 1 140 ? 11.106 -6.966 21.423 1.00 69.75 140 GLY A O 1
ATOM 1056 N N . GLY A 1 141 ? 9.153 -6.680 20.342 1.00 76.06 141 GLY A N 1
ATOM 1057 C CA . GLY A 1 141 ? 8.302 -7.210 21.404 1.00 76.06 141 GLY A CA 1
ATOM 1058 C C . GLY A 1 141 ? 8.175 -8.739 21.351 1.00 76.06 141 GLY A C 1
ATOM 1059 O O . GLY A 1 141 ? 8.591 -9.400 20.399 1.00 76.06 141 GLY A O 1
ATOM 1060 N N . TYR A 1 142 ? 7.635 -9.313 22.431 1.00 83.88 142 TYR A N 1
ATOM 1061 C CA . TYR A 1 142 ? 7.357 -10.749 22.548 1.00 83.88 142 TYR A CA 1
ATOM 1062 C C . TYR A 1 142 ? 5.865 -11.018 22.394 1.00 83.88 142 TYR A C 1
ATOM 1064 O O . TYR A 1 142 ? 5.040 -10.317 22.986 1.00 83.88 142 TYR A O 1
ATOM 1072 N N . CYS A 1 143 ? 5.523 -12.072 21.661 1.00 86.62 143 CYS A N 1
ATOM 1073 C CA . CYS A 1 143 ? 4.165 -12.289 21.186 1.00 86.62 143 CYS A CA 1
ATOM 1074 C C . CYS A 1 143 ? 3.779 -13.772 21.041 1.00 86.62 143 CYS A C 1
ATOM 1076 O O . CYS A 1 143 ? 4.595 -14.675 21.219 1.00 86.62 143 CYS A O 1
ATOM 1078 N N . GLU A 1 144 ? 2.501 -14.024 20.744 1.00 89.31 144 GLU A N 1
ATOM 1079 C CA . GLU A 1 144 ? 1.980 -15.354 20.411 1.00 89.31 144 GLU A CA 1
ATOM 1080 C C . GLU A 1 144 ? 1.976 -15.551 18.889 1.00 89.31 144 GLU A C 1
ATOM 1082 O O . GLU A 1 144 ? 1.361 -14.763 18.169 1.00 89.31 144 GLU A O 1
ATOM 1087 N N . ASP A 1 145 ? 2.653 -16.602 18.418 1.00 88.62 145 ASP A N 1
ATOM 1088 C CA . ASP A 1 145 ? 2.834 -16.909 16.995 1.00 88.62 145 ASP A CA 1
ATOM 1089 C C . ASP A 1 145 ? 1.525 -16.916 16.201 1.00 88.62 145 ASP A C 1
ATOM 1091 O O . ASP A 1 145 ? 0.511 -17.478 16.623 1.00 88.62 145 ASP A O 1
ATOM 1095 N N . GLY A 1 146 ? 1.564 -16.326 15.004 1.00 86.06 146 GLY A N 1
ATOM 1096 C CA . GLY A 1 146 ? 0.408 -16.295 14.113 1.00 86.06 146 GLY A CA 1
ATOM 1097 C C . GLY A 1 146 ? -0.741 -15.423 14.623 1.00 86.06 146 GLY A C 1
ATOM 1098 O O . GLY A 1 146 ? -1.879 -15.633 14.209 1.00 86.06 146 GLY A O 1
ATOM 1099 N N . LYS A 1 147 ? -0.477 -14.448 15.502 1.00 90.06 147 LYS A N 1
ATOM 1100 C CA . LYS A 1 147 ? -1.430 -13.389 15.866 1.00 90.06 147 LYS A CA 1
ATOM 1101 C C . LYS A 1 147 ? -0.931 -12.008 15.474 1.00 90.06 147 LYS A C 1
ATOM 1103 O O . LYS A 1 147 ? 0.263 -11.729 15.507 1.00 90.06 147 LYS A O 1
ATOM 1108 N N . TYR A 1 148 ? -1.889 -11.147 15.153 1.00 91.19 148 TYR A N 1
ATOM 1109 C CA . TYR A 1 148 ? -1.682 -9.724 14.926 1.00 91.19 148 TYR A CA 1
ATOM 1110 C C . TYR A 1 148 ? -1.556 -8.961 16.246 1.00 91.19 148 TYR A C 1
ATOM 1112 O O . TYR A 1 148 ? -2.467 -9.004 17.079 1.00 91.19 148 TYR A O 1
ATOM 1120 N N . ILE A 1 149 ? -0.439 -8.255 16.415 1.00 90.25 149 ILE A N 1
ATOM 1121 C CA . ILE A 1 149 ? -0.105 -7.431 17.585 1.00 90.25 149 ILE A CA 1
ATOM 1122 C C . ILE A 1 149 ? 0.390 -6.067 17.106 1.00 90.25 149 ILE A C 1
ATOM 1124 O O . ILE A 1 149 ? 0.902 -5.949 15.995 1.00 90.25 149 ILE A O 1
ATOM 1128 N N . CYS A 1 150 ? 0.183 -5.034 17.928 1.00 90.56 150 CYS A N 1
ATOM 1129 C CA . CYS A 1 150 ? 0.463 -3.647 17.578 1.00 90.56 150 CYS A CA 1
ATOM 1130 C C . CYS A 1 150 ? 1.281 -2.920 18.640 1.00 90.56 150 CYS A C 1
ATOM 1132 O O . CYS A 1 150 ? 0.872 -2.826 19.800 1.00 90.56 150 CYS A O 1
ATOM 1134 N N . ASP A 1 151 ? 2.360 -2.288 18.192 1.00 88.44 151 ASP A N 1
ATOM 1135 C CA . ASP A 1 151 ? 3.224 -1.449 19.004 1.00 88.44 151 ASP A CA 1
ATOM 1136 C C . ASP A 1 151 ? 2.845 0.021 18.873 1.00 88.44 151 ASP A C 1
ATOM 1138 O O . ASP A 1 151 ? 3.026 0.669 17.839 1.00 88.44 151 ASP A O 1
ATOM 1142 N N . CYS A 1 152 ? 2.314 0.583 19.954 1.00 87.88 152 CYS A N 1
ATOM 1143 C CA . CYS A 1 152 ? 1.984 1.998 20.018 1.00 87.88 152 CYS A CA 1
ATOM 1144 C C . CYS A 1 152 ? 3.249 2.815 20.279 1.00 87.88 152 CYS A C 1
ATOM 1146 O O . CYS A 1 152 ? 3.810 2.795 21.378 1.00 87.88 152 CYS A O 1
ATOM 1148 N N . LEU A 1 153 ? 3.703 3.543 19.259 1.00 79.31 153 LEU A N 1
ATOM 1149 C CA . LEU A 1 153 ? 4.994 4.226 19.280 1.00 79.31 153 LEU A CA 1
ATOM 1150 C C . LEU A 1 153 ? 4.894 5.603 19.953 1.00 79.31 153 LEU A C 1
ATOM 1152 O O . LEU A 1 153 ? 3.928 6.353 19.789 1.00 79.31 153 LEU A O 1
ATOM 1156 N N . ALA A 1 154 ? 5.910 5.966 20.731 1.00 72.88 154 ALA A N 1
ATOM 1157 C CA . ALA A 1 154 ? 6.074 7.319 21.240 1.00 72.88 154 ALA A CA 1
ATOM 1158 C C . ALA A 1 154 ? 6.404 8.289 20.092 1.00 72.88 154 ALA A C 1
ATOM 1160 O O . ALA A 1 154 ? 6.976 7.911 19.069 1.00 72.88 154 ALA A O 1
ATOM 1161 N N . THR A 1 155 ? 6.058 9.565 20.268 1.00 56.81 155 THR A N 1
ATOM 1162 C CA . THR A 1 155 ? 6.283 10.612 19.264 1.00 56.81 155 THR A CA 1
ATOM 1163 C C . THR A 1 155 ? 7.755 10.681 18.852 1.00 56.81 155 THR A C 1
ATOM 1165 O O . THR A 1 155 ? 8.638 10.816 19.699 1.00 56.81 155 THR A O 1
ATOM 1168 N N . GLY A 1 156 ? 8.011 10.600 17.541 1.00 52.84 156 GLY A N 1
ATOM 1169 C CA . GLY A 1 156 ? 9.361 10.468 16.984 1.00 52.84 156 GLY A CA 1
ATOM 1170 C C . GLY A 1 156 ? 9.842 9.021 16.801 1.00 52.84 156 GLY A C 1
ATOM 1171 O O . GLY A 1 156 ? 11.047 8.815 16.704 1.00 52.84 156 GLY A O 1
ATOM 1172 N N . GLY A 1 157 ? 8.940 8.032 16.741 1.00 46.81 157 GLY A N 1
ATOM 1173 C CA . GLY A 1 157 ? 9.260 6.596 16.685 1.00 46.81 157 GLY A CA 1
ATOM 1174 C C . GLY A 1 157 ? 10.282 6.153 15.623 1.00 46.81 157 GLY A C 1
ATOM 1175 O O . GLY A 1 157 ? 11.036 5.225 15.882 1.00 46.81 157 GLY A O 1
ATOM 1176 N N . ALA A 1 158 ? 10.392 6.843 14.483 1.00 46.44 158 ALA A N 1
ATOM 1177 C CA . ALA A 1 158 ? 11.401 6.545 13.454 1.00 46.44 158 ALA A CA 1
ATOM 1178 C C . ALA A 1 158 ? 12.809 7.125 13.741 1.00 46.44 158 ALA A C 1
ATOM 1180 O O . ALA A 1 158 ? 13.761 6.817 13.029 1.00 46.44 158 ALA A O 1
ATOM 1181 N N . ALA A 1 159 ? 12.970 7.982 14.758 1.00 48.62 159 ALA A N 1
ATOM 1182 C CA . ALA A 1 159 ? 14.234 8.670 15.055 1.00 48.62 159 ALA A CA 1
ATOM 1183 C C . ALA A 1 159 ? 15.205 7.858 15.938 1.00 48.62 159 ALA A C 1
ATOM 1185 O O . ALA A 1 159 ? 16.358 8.257 16.112 1.00 48.62 159 ALA A O 1
ATOM 1186 N N . SER A 1 160 ? 14.760 6.733 16.502 1.00 56.00 160 SER A N 1
ATOM 1187 C CA . SER A 1 160 ? 15.590 5.793 17.261 1.00 56.00 160 SER A CA 1
ATOM 1188 C C . SER A 1 160 ? 15.066 4.374 17.076 1.00 56.00 160 SER A C 1
ATOM 1190 O O . SER A 1 160 ? 13.872 4.158 17.264 1.00 56.00 160 SER A O 1
ATOM 1192 N N . TRP A 1 161 ? 15.948 3.423 16.764 1.00 59.97 161 TRP A N 1
ATOM 1193 C CA . TRP A 1 161 ? 15.608 2.004 16.633 1.00 59.97 161 TRP A CA 1
ATOM 1194 C C . TRP A 1 161 ? 16.272 1.183 17.757 1.00 59.97 161 TRP A C 1
ATOM 1196 O O . TRP A 1 161 ? 17.474 1.370 17.978 1.00 59.97 161 TRP A O 1
ATOM 1206 N N . PRO A 1 162 ? 15.549 0.289 18.462 1.00 64.56 162 PRO A N 1
ATOM 1207 C CA . PRO A 1 162 ? 14.098 0.079 18.388 1.00 64.56 162 PRO A CA 1
ATOM 1208 C C . PRO A 1 162 ? 13.306 1.310 18.879 1.00 64.56 162 PRO A C 1
ATOM 1210 O O . PRO A 1 162 ? 13.847 2.137 19.628 1.00 64.56 162 PRO A O 1
ATOM 1213 N N . PRO A 1 163 ? 12.041 1.469 18.451 1.00 69.44 163 PRO A N 1
ATOM 1214 C CA . PRO A 1 163 ? 11.225 2.612 18.834 1.00 69.44 163 PRO A CA 1
ATOM 1215 C C . PRO A 1 163 ? 10.853 2.557 20.322 1.00 69.44 163 PRO A C 1
ATOM 1217 O O . PRO A 1 163 ? 10.737 1.496 20.932 1.00 69.44 163 PRO A O 1
ATOM 1220 N N . LYS A 1 164 ? 10.623 3.723 20.935 1.00 74.69 164 LYS A N 1
ATOM 1221 C CA . LYS A 1 164 ? 10.087 3.783 22.303 1.00 74.69 164 LYS A CA 1
ATOM 1222 C C . LYS A 1 164 ? 8.589 3.497 22.282 1.00 74.69 164 LYS A C 1
ATOM 1224 O O . LYS A 1 164 ? 7.859 4.189 21.580 1.00 74.69 164 LYS A O 1
ATOM 1229 N N . LEU A 1 165 ? 8.138 2.549 23.096 1.00 81.06 165 LEU A N 1
ATOM 1230 C CA . LEU A 1 165 ? 6.723 2.195 23.227 1.00 81.06 165 LEU A CA 1
ATOM 1231 C C . LEU A 1 165 ? 5.983 3.102 24.225 1.00 81.06 165 LEU A C 1
ATOM 1233 O O . LEU A 1 165 ? 6.580 3.686 25.135 1.00 81.06 165 LEU A O 1
ATOM 1237 N N . ARG A 1 166 ? 4.663 3.206 24.063 1.00 85.00 166 ARG A N 1
ATOM 1238 C CA . ARG A 1 166 ? 3.722 3.897 24.960 1.00 85.00 166 ARG A CA 1
ATOM 1239 C C . ARG A 1 166 ? 2.414 3.101 25.074 1.00 85.00 166 ARG A C 1
ATOM 1241 O O . ARG A 1 166 ? 2.125 2.300 24.192 1.00 85.00 166 ARG A O 1
ATOM 1248 N N . PRO A 1 167 ? 1.569 3.356 26.089 1.00 89.12 167 PRO A N 1
ATOM 1249 C CA . PRO A 1 167 ? 0.221 2.799 26.118 1.00 89.12 167 PRO A CA 1
ATOM 1250 C C . PRO A 1 167 ? -0.579 3.186 24.868 1.00 89.12 167 PRO A C 1
ATOM 1252 O O . PRO A 1 167 ? -0.571 4.353 24.447 1.00 89.12 167 PRO A O 1
ATOM 1255 N N . CYS A 1 168 ? -1.270 2.195 24.309 1.00 89.62 168 CYS A N 1
ATOM 1256 C CA . CYS A 1 168 ? -2.208 2.359 23.209 1.00 89.62 168 CYS A CA 1
ATOM 1257 C C . CYS A 1 168 ? -3.462 3.132 23.626 1.00 89.62 168 CYS A C 1
ATOM 1259 O O . CYS A 1 168 ? -3.845 3.137 24.796 1.00 89.62 168 CYS A O 1
ATOM 1261 N N . ASN A 1 169 ? -4.101 3.782 22.653 1.00 92.00 169 ASN A N 1
ATOM 1262 C CA . ASN A 1 169 ? -5.415 4.392 22.832 1.00 92.00 169 ASN A CA 1
ATOM 1263 C C . ASN A 1 169 ? -6.510 3.467 22.284 1.00 92.00 169 ASN A C 1
ATOM 1265 O O . ASN A 1 169 ? -6.217 2.524 21.554 1.00 92.00 169 ASN A O 1
ATOM 1269 N N . THR A 1 170 ? -7.769 3.751 22.609 1.00 92.50 170 THR A N 1
ATOM 1270 C CA . THR A 1 170 ? -8.907 3.022 22.034 1.00 92.50 170 THR A CA 1
ATOM 1271 C C . THR A 1 170 ? -9.327 3.567 20.672 1.00 92.50 170 THR A C 1
ATOM 1273 O O . THR A 1 170 ? -9.907 2.818 19.900 1.00 92.50 170 THR A O 1
ATOM 1276 N N . THR A 1 171 ? -9.076 4.838 20.333 1.00 95.00 171 THR A N 1
ATOM 1277 C CA . THR A 1 171 ? -9.392 5.364 18.990 1.00 95.00 171 THR A CA 1
ATOM 1278 C C . THR A 1 171 ? -8.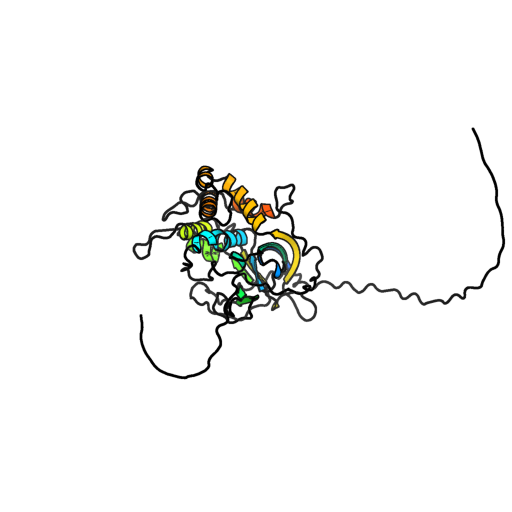449 4.805 17.923 1.00 95.00 171 THR A C 1
ATOM 1280 O O . THR A 1 171 ? -7.345 4.365 18.231 1.00 95.00 171 THR A O 1
ATOM 1283 N N . VAL A 1 172 ? -8.899 4.805 16.664 1.00 96.44 172 VAL A N 1
ATOM 1284 C CA . VAL A 1 172 ? -8.084 4.367 15.518 1.00 96.44 172 VAL A CA 1
ATOM 1285 C C . VAL A 1 172 ? -6.811 5.216 15.449 1.00 96.44 172 VAL A C 1
ATOM 1287 O O . VAL A 1 172 ? -6.868 6.443 15.572 1.00 96.44 172 VAL A O 1
ATOM 1290 N N . GLY A 1 173 ? -5.662 4.569 15.267 1.00 95.69 173 GLY A N 1
ATOM 1291 C CA . GLY A 1 173 ? -4.388 5.247 15.044 1.00 95.69 173 GLY A CA 1
ATOM 1292 C C . GLY A 1 173 ? -4.338 5.882 13.655 1.00 95.69 173 GLY A C 1
ATOM 1293 O O . GLY A 1 173 ? -4.949 5.362 12.727 1.00 95.69 173 GLY A O 1
ATOM 1294 N N . PHE A 1 174 ? -3.624 6.995 13.500 1.00 94.94 174 PHE A N 1
ATOM 1295 C CA . PHE A 1 174 ? -3.436 7.681 12.218 1.00 94.94 174 PHE A CA 1
ATOM 1296 C C . PHE A 1 174 ? -1.996 8.171 12.053 1.00 94.94 174 PHE A C 1
ATOM 1298 O O . PHE A 1 174 ? -1.411 8.707 12.997 1.00 94.94 174 PHE A O 1
ATOM 1305 N N . GLU A 1 175 ? -1.462 8.025 10.842 1.00 91.25 175 GLU A N 1
ATOM 1306 C CA . GLU A 1 175 ? -0.214 8.639 10.385 1.00 91.25 175 GLU A CA 1
ATOM 1307 C C . GLU A 1 175 ? -0.367 9.117 8.932 1.00 91.25 175 GLU A C 1
ATOM 1309 O O . GLU A 1 175 ? -1.070 8.494 8.131 1.00 91.25 175 GLU A O 1
ATOM 1314 N N . GLU A 1 176 ? 0.280 10.232 8.588 1.00 91.94 176 GLU A N 1
ATOM 1315 C CA . GLU A 1 176 ? 0.207 10.837 7.250 1.00 91.94 176 GLU A CA 1
ATOM 1316 C C . GLU A 1 176 ? 1.534 10.598 6.512 1.00 91.94 176 GLU A C 1
ATOM 1318 O O . GLU A 1 176 ? 2.597 11.070 6.931 1.00 91.94 176 GLU A O 1
ATOM 1323 N N . VAL A 1 177 ? 1.491 9.815 5.431 1.00 89.31 177 VAL A N 1
ATOM 1324 C CA . VAL A 1 177 ? 2.684 9.163 4.860 1.00 89.31 177 VAL A CA 1
ATOM 1325 C C . VAL A 1 177 ? 3.620 10.172 4.179 1.00 89.31 177 VAL A C 1
ATOM 1327 O O . VAL A 1 177 ? 4.850 10.026 4.235 1.00 89.31 177 VAL A O 1
ATOM 1330 N N . TYR A 1 178 ? 3.088 11.258 3.608 1.00 89.88 178 TYR A N 1
ATOM 1331 C CA . TYR A 1 178 ? 3.911 12.345 3.083 1.00 89.88 178 TYR A CA 1
ATOM 1332 C C . TYR A 1 178 ? 4.626 13.106 4.205 1.00 89.88 178 TYR A C 1
ATOM 1334 O O . TYR A 1 178 ? 5.815 13.398 4.071 1.00 89.88 178 TYR A O 1
ATOM 1342 N N . SER A 1 179 ? 3.961 13.409 5.319 1.00 86.06 179 SER A N 1
ATOM 1343 C CA . SER A 1 179 ? 4.590 14.083 6.461 1.00 86.06 179 SER A CA 1
ATOM 1344 C C . SER A 1 179 ? 5.664 13.225 7.126 1.00 86.06 179 SER A C 1
ATOM 1346 O O . SER A 1 179 ? 6.730 13.759 7.447 1.00 86.06 179 SER A O 1
ATOM 1348 N N . LEU A 1 180 ? 5.421 11.919 7.282 1.00 80.06 180 LEU A N 1
ATOM 1349 C CA . LEU A 1 180 ? 6.388 10.989 7.866 1.00 80.06 180 LEU A CA 1
ATOM 1350 C C . LEU A 1 180 ? 7.612 10.795 6.954 1.00 80.06 180 LEU A C 1
ATOM 1352 O O . LEU A 1 180 ? 8.748 10.955 7.401 1.00 80.06 180 LEU A O 1
ATOM 1356 N N . MET A 1 181 ? 7.386 10.472 5.675 1.00 78.62 181 MET A N 1
ATOM 1357 C CA . MET A 1 181 ? 8.441 9.991 4.777 1.00 78.62 181 MET A CA 1
ATOM 1358 C C . MET A 1 181 ? 8.602 10.830 3.503 1.00 78.62 181 MET A C 1
ATOM 1360 O O . MET A 1 181 ? 9.729 11.186 3.143 1.00 78.62 181 MET A O 1
ATOM 1364 N N . GLY A 1 182 ? 7.506 11.191 2.825 1.00 75.38 182 GLY A N 1
ATOM 1365 C CA . GLY A 1 182 ? 7.546 11.899 1.532 1.00 75.38 182 GLY A CA 1
ATOM 1366 C C . GLY A 1 182 ? 8.319 13.224 1.580 1.00 75.38 182 GLY A C 1
ATOM 1367 O O . GLY A 1 182 ? 9.210 13.465 0.763 1.00 75.38 182 GLY A O 1
ATOM 1368 N N . LYS A 1 183 ? 8.066 14.050 2.602 1.00 75.50 183 LYS A N 1
ATOM 1369 C CA . LYS A 1 183 ? 8.702 15.355 2.837 1.00 75.50 183 LYS A CA 1
ATOM 1370 C C . LYS A 1 183 ? 10.218 15.260 3.064 1.00 75.50 183 LYS A C 1
ATOM 1372 O O . LYS A 1 183 ? 10.936 16.216 2.774 1.00 75.50 183 LYS A O 1
ATOM 1377 N N . GLY A 1 184 ? 10.704 14.138 3.599 1.00 70.62 184 GLY A N 1
ATOM 1378 C CA . GLY A 1 184 ? 12.103 13.947 3.987 1.00 70.62 184 GLY A CA 1
ATOM 1379 C C . GLY A 1 184 ? 12.930 13.129 2.996 1.00 70.62 184 GLY A C 1
ATOM 1380 O O . GLY A 1 184 ? 14.029 13.550 2.631 1.00 70.62 184 GLY A O 1
ATOM 1381 N N . ILE A 1 185 ? 12.425 11.959 2.602 1.00 67.75 185 ILE A N 1
ATOM 1382 C CA . ILE A 1 185 ? 13.130 10.970 1.774 1.00 67.75 185 ILE A CA 1
ATOM 1383 C C . ILE A 1 185 ? 12.893 11.268 0.289 1.00 67.75 185 ILE A C 1
ATOM 1385 O O . ILE A 1 185 ? 13.854 11.473 -0.453 1.00 67.75 185 ILE A O 1
ATOM 1389 N N . GLY A 1 186 ? 11.629 11.415 -0.125 1.00 62.16 186 GLY A N 1
ATOM 1390 C CA . GLY A 1 186 ? 11.250 11.613 -1.532 1.00 62.16 186 GLY A CA 1
ATOM 1391 C C . GLY A 1 186 ? 11.887 12.840 -2.192 1.00 62.16 186 GLY A C 1
ATOM 1392 O O . GLY A 1 186 ? 12.335 12.766 -3.333 1.00 62.16 186 GLY A O 1
ATOM 1393 N N . HIS A 1 187 ? 12.019 13.954 -1.461 1.00 63.09 187 HIS A N 1
ATOM 1394 C CA . HIS A 1 187 ? 12.677 15.177 -1.965 1.00 63.09 187 HIS A CA 1
ATOM 1395 C C . HIS A 1 187 ? 14.209 15.099 -2.018 1.00 63.09 187 HIS A C 1
ATOM 1397 O O . HIS A 1 187 ? 14.846 15.922 -2.679 1.00 63.09 187 HIS A O 1
ATOM 1403 N N . LYS A 1 188 ? 14.829 14.136 -1.326 1.00 72.06 188 LYS A N 1
ATOM 1404 C CA . LYS A 1 188 ? 16.266 13.868 -1.477 1.00 72.06 188 LYS A CA 1
ATOM 1405 C C . LYS A 1 188 ? 16.490 13.013 -2.718 1.00 72.06 188 LYS A C 1
ATOM 1407 O O . LYS A 1 188 ? 17.296 13.418 -3.560 1.00 72.06 188 LYS A O 1
ATOM 1412 N N . GLY A 1 189 ? 15.731 11.925 -2.852 1.00 73.56 189 GLY A N 1
ATOM 1413 C CA . GLY A 1 189 ? 15.851 10.949 -3.933 1.00 73.56 189 GLY A CA 1
ATOM 1414 C C . GLY A 1 189 ? 17.177 10.182 -3.903 1.00 73.56 189 GLY A C 1
ATOM 1415 O O . GLY A 1 189 ? 18.143 10.618 -3.269 1.00 73.56 189 GLY A O 1
ATOM 1416 N N . CYS A 1 190 ? 17.230 9.071 -4.642 1.00 87.38 190 CYS A N 1
ATOM 1417 C CA . CYS A 1 190 ? 18.383 8.174 -4.627 1.00 87.38 190 CYS A CA 1
ATOM 1418 C C . CYS A 1 190 ? 19.658 8.891 -5.081 1.00 87.38 190 CYS A C 1
ATOM 1420 O O . CYS A 1 190 ? 19.724 9.376 -6.211 1.00 87.38 190 CYS A O 1
ATOM 1422 N N . ARG A 1 191 ? 20.693 8.933 -4.236 1.00 86.19 191 ARG A N 1
ATOM 1423 C CA . ARG A 1 191 ? 21.971 9.607 -4.535 1.00 86.19 191 ARG A CA 1
ATOM 1424 C C . ARG A 1 191 ? 23.169 8.756 -4.163 1.00 86.19 191 ARG A C 1
ATOM 1426 O O . ARG A 1 191 ? 23.120 7.933 -3.252 1.00 86.19 191 ARG A O 1
ATOM 1433 N N . ARG A 1 192 ? 24.298 9.017 -4.821 1.00 86.19 192 ARG A N 1
ATOM 1434 C CA . ARG A 1 192 ? 25.596 8.501 -4.364 1.00 86.19 192 ARG A CA 1
ATOM 1435 C C . ARG A 1 192 ? 26.073 9.271 -3.131 1.00 86.19 192 ARG A C 1
ATOM 1437 O O . ARG A 1 192 ? 26.034 10.498 -3.105 1.00 86.19 192 ARG A O 1
ATOM 1444 N N . SER A 1 193 ? 26.603 8.553 -2.144 1.00 83.44 193 SER A N 1
ATOM 1445 C CA . SER A 1 193 ? 27.373 9.123 -1.034 1.00 83.44 193 SER A CA 1
ATOM 1446 C C . SER A 1 193 ? 28.846 8.724 -1.184 1.00 83.44 193 SER A C 1
ATOM 1448 O O . SER A 1 193 ? 29.117 7.560 -1.468 1.00 83.44 193 SER A O 1
ATOM 1450 N N . PRO A 1 194 ? 29.815 9.629 -0.950 1.00 84.19 194 PRO A N 1
ATOM 1451 C CA . PRO A 1 194 ? 31.229 9.257 -0.858 1.00 84.19 194 PRO A CA 1
ATOM 1452 C C . PRO A 1 194 ? 31.575 8.347 0.336 1.00 84.19 194 PRO A C 1
ATOM 1454 O O . PRO A 1 194 ? 32.684 7.825 0.389 1.00 84.19 194 PRO A O 1
ATOM 1457 N N . GLN A 1 195 ? 30.672 8.196 1.313 1.00 85.56 195 GLN A N 1
ATOM 1458 C CA . GLN A 1 195 ? 30.893 7.462 2.565 1.00 85.56 195 GLN A CA 1
ATOM 1459 C C . GLN A 1 195 ? 30.153 6.117 2.637 1.00 85.56 195 GLN A C 1
ATOM 1461 O O . GLN A 1 195 ? 30.414 5.337 3.550 1.00 85.56 195 GLN A O 1
ATOM 1466 N N . LEU A 1 196 ? 29.232 5.841 1.710 1.00 82.19 196 LEU A N 1
ATOM 1467 C CA . LEU A 1 196 ? 28.417 4.623 1.689 1.00 82.19 196 LEU A CA 1
ATOM 1468 C C . LEU A 1 196 ? 28.579 3.886 0.349 1.00 82.19 196 LEU A C 1
ATOM 1470 O O . LEU A 1 196 ? 28.929 4.511 -0.656 1.00 82.19 196 LEU A O 1
ATOM 1474 N N . PRO A 1 197 ? 28.304 2.569 0.292 1.00 84.75 197 PRO A N 1
ATOM 1475 C CA . PRO A 1 197 ? 28.168 1.858 -0.975 1.00 84.75 197 PRO A CA 1
ATOM 1476 C C . PRO A 1 197 ? 27.166 2.555 -1.906 1.00 84.75 197 PRO A C 1
ATOM 1478 O O . PRO A 1 197 ? 26.199 3.162 -1.446 1.00 84.75 197 PRO A O 1
ATOM 1481 N N . SER A 1 198 ? 27.371 2.447 -3.223 1.00 86.00 198 SER A N 1
ATOM 1482 C CA . SER A 1 198 ? 26.365 2.930 -4.179 1.00 86.00 198 SER A CA 1
ATOM 1483 C C . SER A 1 198 ? 25.047 2.171 -3.974 1.00 86.00 198 SER A C 1
ATOM 1485 O O . SER A 1 198 ? 25.095 0.941 -3.875 1.00 86.00 198 SER A O 1
ATOM 1487 N N . PRO A 1 199 ? 23.896 2.864 -3.915 1.00 88.31 199 PRO A N 1
ATOM 1488 C CA . PRO A 1 199 ? 22.620 2.210 -3.662 1.00 88.31 199 PRO A CA 1
ATOM 1489 C C . PRO A 1 199 ? 22.241 1.270 -4.809 1.00 88.31 199 PRO A C 1
ATOM 1491 O O . PRO A 1 199 ? 22.573 1.503 -5.976 1.00 88.31 199 PRO A O 1
ATOM 1494 N N . THR A 1 200 ? 21.557 0.183 -4.462 1.00 89.69 200 THR A N 1
ATOM 1495 C CA . THR A 1 200 ? 21.042 -0.789 -5.430 1.00 89.69 200 THR A CA 1
ATOM 1496 C C . THR A 1 200 ? 19.832 -0.220 -6.181 1.00 89.69 200 THR A C 1
ATOM 1498 O O . THR A 1 200 ? 19.172 0.695 -5.680 1.00 89.69 200 THR A O 1
ATOM 1501 N N . PRO A 1 201 ? 19.455 -0.785 -7.346 1.00 91.50 201 PRO A N 1
ATOM 1502 C CA . PRO A 1 201 ? 18.244 -0.360 -8.044 1.00 91.50 201 PRO A CA 1
ATOM 1503 C C . PRO A 1 201 ? 16.980 -0.449 -7.186 1.00 91.50 201 PRO A C 1
ATOM 1505 O O . PRO A 1 201 ? 16.129 0.425 -7.280 1.00 91.50 201 PRO A O 1
ATOM 1508 N N . ALA A 1 202 ? 16.886 -1.450 -6.303 1.00 90.62 202 ALA A N 1
ATOM 1509 C CA . ALA A 1 202 ? 15.759 -1.605 -5.388 1.00 90.62 202 ALA A CA 1
ATOM 1510 C C . ALA A 1 202 ? 15.669 -0.454 -4.371 1.00 90.62 202 ALA A C 1
ATOM 1512 O O . ALA A 1 202 ? 14.589 0.087 -4.152 1.00 90.62 202 ALA A O 1
ATOM 1513 N N . GLN A 1 203 ? 16.809 -0.033 -3.809 1.00 88.19 203 GLN A N 1
ATOM 1514 C CA . GLN A 1 203 ? 16.882 1.125 -2.911 1.00 88.19 203 GLN A CA 1
ATOM 1515 C C . GLN A 1 203 ? 16.497 2.416 -3.648 1.00 88.19 203 GLN A C 1
ATOM 1517 O O . GLN A 1 203 ? 15.721 3.211 -3.123 1.00 88.19 203 GLN A O 1
ATOM 1522 N N . CYS A 1 204 ? 16.956 2.595 -4.893 1.00 91.88 204 CYS A N 1
ATOM 1523 C CA . CYS A 1 204 ? 16.554 3.753 -5.689 1.00 91.88 204 CYS A CA 1
ATOM 1524 C C . CYS A 1 204 ? 15.068 3.751 -6.063 1.00 91.88 204 CYS A C 1
ATOM 1526 O O . CYS A 1 204 ? 14.443 4.810 -6.025 1.00 91.88 204 CYS A O 1
ATOM 1528 N N . TYR A 1 205 ? 14.484 2.585 -6.360 1.00 93.62 205 TYR A N 1
ATOM 1529 C CA . TYR A 1 205 ? 13.044 2.471 -6.574 1.00 93.62 205 TYR A CA 1
ATOM 1530 C C . TYR A 1 205 ? 12.267 2.865 -5.316 1.00 93.62 205 TYR A C 1
ATOM 1532 O O . TYR A 1 205 ? 11.396 3.721 -5.423 1.00 93.62 205 TYR A O 1
ATOM 1540 N N . VAL A 1 206 ? 12.627 2.334 -4.139 1.00 88.94 206 VAL A N 1
ATOM 1541 C CA . VAL A 1 206 ? 12.033 2.701 -2.836 1.00 88.94 206 VAL A CA 1
ATOM 1542 C C . VAL A 1 206 ? 12.069 4.216 -2.604 1.00 88.94 206 VAL A C 1
ATOM 1544 O O . VAL A 1 206 ? 11.028 4.829 -2.366 1.00 88.94 206 VAL A O 1
ATOM 1547 N N . GLU A 1 207 ? 13.235 4.852 -2.756 1.00 87.81 207 GLU A N 1
ATOM 1548 C CA . GLU A 1 207 ? 13.354 6.314 -2.650 1.00 87.81 207 GLU A CA 1
ATOM 1549 C C . GLU A 1 207 ? 12.506 7.055 -3.701 1.00 87.81 207 GLU A C 1
ATOM 1551 O O . GLU A 1 207 ? 11.910 8.096 -3.413 1.00 87.81 207 GLU A O 1
ATOM 1556 N N . GLY A 1 208 ? 12.399 6.492 -4.907 1.00 90.50 208 GLY A N 1
ATOM 1557 C CA . GLY A 1 208 ? 11.585 7.016 -5.998 1.00 90.50 208 GLY A CA 1
ATOM 1558 C C . GLY A 1 208 ? 10.073 6.931 -5.764 1.00 90.50 208 GLY A C 1
ATOM 1559 O O . GLY A 1 208 ? 9.359 7.828 -6.219 1.00 90.50 208 GLY A O 1
ATOM 1560 N N . VAL A 1 209 ? 9.571 5.929 -5.025 1.00 91.69 209 VAL A N 1
ATOM 1561 C CA . VAL A 1 209 ? 8.147 5.866 -4.639 1.00 91.69 209 VAL A CA 1
ATOM 1562 C C . VAL A 1 209 ? 7.802 7.043 -3.724 1.00 91.69 209 VAL A C 1
ATOM 1564 O O . VAL A 1 209 ? 6.796 7.711 -3.955 1.00 91.69 209 VAL A O 1
ATOM 1567 N N . PHE A 1 210 ? 8.649 7.382 -2.738 1.00 88.12 210 PHE A N 1
ATOM 1568 C CA . PHE A 1 210 ? 8.403 8.547 -1.868 1.00 88.12 210 PHE A CA 1
ATOM 1569 C C . PHE A 1 210 ? 8.330 9.861 -2.661 1.00 88.12 210 PHE A C 1
ATOM 1571 O O . PHE A 1 210 ? 7.595 10.769 -2.278 1.00 88.12 210 PHE A O 1
ATOM 1578 N N . GLY A 1 211 ? 9.049 9.955 -3.786 1.00 87.12 211 GLY A N 1
ATOM 1579 C CA . GLY A 1 211 ? 8.994 11.088 -4.715 1.00 87.12 211 GLY A CA 1
ATOM 1580 C C . GLY A 1 211 ? 7.668 11.242 -5.479 1.00 87.12 211 GLY A C 1
ATOM 1581 O O . GLY A 1 211 ? 7.488 12.245 -6.168 1.00 87.12 211 GLY A O 1
ATOM 1582 N N . LYS A 1 212 ? 6.735 10.282 -5.376 1.00 90.44 212 LYS A N 1
ATOM 1583 C CA . LYS A 1 212 ? 5.374 10.383 -5.936 1.00 90.44 212 LYS A CA 1
ATOM 1584 C C . LYS A 1 212 ? 4.382 11.085 -5.017 1.00 90.44 212 LYS A C 1
ATOM 1586 O O . LYS A 1 212 ? 3.426 11.667 -5.523 1.00 90.44 212 LYS A O 1
ATOM 1591 N N . LEU A 1 213 ? 4.586 11.005 -3.702 1.00 90.44 213 LEU A N 1
ATOM 1592 C CA . LEU A 1 213 ? 3.674 11.573 -2.712 1.00 90.44 213 LEU A CA 1
ATOM 1593 C C . LEU A 1 213 ? 3.733 13.103 -2.740 1.00 90.44 213 LEU A C 1
ATOM 1595 O O . LEU A 1 213 ? 4.796 13.699 -2.925 1.00 90.44 213 LEU A O 1
ATOM 1599 N N . THR A 1 214 ? 2.596 13.753 -2.502 1.00 88.62 214 THR A N 1
ATOM 1600 C CA . THR A 1 214 ? 2.522 15.219 -2.434 1.00 88.62 214 THR A CA 1
ATOM 1601 C C . THR A 1 214 ? 1.766 15.670 -1.192 1.00 88.62 214 THR A C 1
ATOM 1603 O O . THR A 1 214 ? 0.954 14.932 -0.653 1.00 88.62 214 THR A O 1
ATOM 1606 N N . ALA A 1 215 ? 1.943 16.925 -0.776 1.00 88.31 215 ALA A N 1
ATOM 1607 C CA . ALA A 1 215 ? 1.182 17.482 0.346 1.00 88.31 215 ALA A CA 1
ATOM 1608 C C . ALA A 1 215 ? -0.349 17.538 0.116 1.00 88.31 215 ALA A C 1
ATOM 1610 O O . ALA A 1 215 ? -1.088 17.790 1.062 1.00 88.31 215 ALA A O 1
ATOM 1611 N N . ALA A 1 216 ? -0.822 17.355 -1.125 1.00 89.75 216 ALA A N 1
ATOM 1612 C CA . ALA A 1 216 ? -2.245 17.322 -1.475 1.00 89.75 216 ALA A CA 1
ATOM 1613 C C . ALA A 1 216 ? -2.806 15.894 -1.629 1.00 89.75 216 ALA A C 1
ATOM 1615 O O . ALA A 1 216 ? -4.018 15.708 -1.593 1.00 89.75 216 ALA A O 1
ATOM 1616 N N . ASP A 1 217 ? -1.929 14.904 -1.808 1.00 90.62 217 ASP A N 1
ATOM 1617 C CA . ASP A 1 217 ? -2.245 13.484 -1.975 1.00 90.62 217 ASP A CA 1
ATOM 1618 C C . ASP A 1 217 ? -1.076 12.699 -1.364 1.00 90.62 217 ASP A C 1
ATOM 1620 O O . ASP A 1 217 ? -0.126 12.297 -2.046 1.00 90.62 217 ASP A O 1
ATOM 1624 N N . GLY A 1 218 ? -1.074 12.678 -0.028 1.00 91.12 218 GLY A N 1
ATOM 1625 C CA . GLY A 1 218 ? 0.044 12.203 0.787 1.00 91.12 218 GLY A CA 1
ATOM 1626 C C . GLY A 1 218 ? -0.111 10.771 1.286 1.00 91.12 218 GLY A C 1
ATOM 1627 O O . GLY A 1 218 ? 0.891 10.138 1.599 1.00 91.12 218 GLY A O 1
ATOM 1628 N N . GLY A 1 219 ? -1.340 10.250 1.274 1.00 95.06 219 GLY A N 1
ATOM 1629 C CA . GLY A 1 219 ? -1.698 8.935 1.795 1.00 95.06 219 GLY A CA 1
ATOM 1630 C C . GLY A 1 219 ? -1.838 8.896 3.316 1.00 95.06 219 GLY A C 1
ATOM 1631 O O . GLY A 1 219 ? -1.182 9.632 4.055 1.00 95.06 219 GLY A O 1
ATOM 1632 N N . ALA A 1 220 ? -2.704 8.005 3.782 1.00 95.50 220 ALA A N 1
ATOM 1633 C CA . ALA A 1 220 ? -2.983 7.794 5.194 1.00 95.50 220 ALA A CA 1
ATOM 1634 C C . ALA A 1 220 ? -2.764 6.335 5.584 1.00 95.50 220 ALA A C 1
ATOM 1636 O O . ALA A 1 220 ? -3.272 5.428 4.922 1.00 95.50 220 ALA A O 1
ATOM 1637 N N . TRP A 1 221 ? -2.072 6.124 6.700 1.00 95.69 221 TRP A N 1
ATOM 1638 C CA . TRP A 1 221 ? -1.996 4.839 7.387 1.00 95.69 221 TRP A CA 1
ATOM 1639 C C . TRP A 1 221 ? -2.839 4.885 8.663 1.00 95.69 221 TRP A C 1
ATOM 1641 O O . TRP A 1 221 ? -2.867 5.890 9.379 1.00 95.69 221 TRP A O 1
ATOM 1651 N N . TYR A 1 222 ? -3.531 3.785 8.944 1.00 97.19 222 TYR A N 1
ATOM 1652 C CA . TYR A 1 222 ? -4.431 3.611 10.076 1.00 97.19 222 TYR A CA 1
ATOM 1653 C C . TYR A 1 222 ? -4.164 2.289 10.796 1.00 97.19 222 TYR A C 1
ATOM 1655 O O . TYR A 1 222 ? -3.886 1.275 10.159 1.00 97.19 222 TYR A O 1
ATOM 1663 N N . SER A 1 223 ? -4.346 2.269 12.114 1.00 96.19 223 SER A N 1
ATOM 1664 C CA . SER A 1 223 ? -4.273 1.045 12.924 1.00 96.19 223 SER A CA 1
ATOM 1665 C C . SER A 1 223 ? -5.532 0.881 13.767 1.00 96.19 223 SER A C 1
ATOM 1667 O O . SER A 1 223 ? -5.900 1.762 14.549 1.00 96.19 223 SER A O 1
ATOM 1669 N N . SER A 1 224 ? -6.210 -0.252 13.588 1.00 95.44 224 SER A N 1
ATOM 1670 C CA . SER A 1 224 ? -7.541 -0.510 14.153 1.00 95.44 224 SER A CA 1
ATOM 1671 C C . SER A 1 224 ? -7.448 -1.531 15.289 1.00 95.44 224 SER A C 1
ATOM 1673 O O . SER A 1 224 ? -7.502 -2.739 15.075 1.00 95.44 224 SER A O 1
ATOM 1675 N N . LEU A 1 225 ? -7.254 -1.048 16.518 1.00 94.81 225 LEU A N 1
ATOM 1676 C CA . LEU A 1 225 ? -6.963 -1.903 17.675 1.00 94.81 225 LEU A CA 1
ATOM 1677 C C . LEU A 1 225 ? -8.215 -2.580 18.247 1.00 94.81 225 LEU A C 1
ATOM 1679 O O . LEU A 1 225 ? -9.277 -1.961 18.336 1.00 94.81 225 LEU A O 1
ATOM 1683 N N . GLU A 1 226 ? -8.073 -3.816 18.729 1.00 93.12 226 GLU A N 1
ATOM 1684 C CA . GLU A 1 226 ? -9.137 -4.594 19.384 1.00 93.12 226 GLU A CA 1
ATOM 1685 C C . GLU A 1 226 ? -9.798 -3.826 20.538 1.00 93.12 226 GLU A C 1
ATOM 1687 O O . GLU A 1 226 ? -11.019 -3.818 20.658 1.00 93.12 226 GLU A O 1
ATOM 1692 N N . ALA A 1 227 ? -9.006 -3.079 21.314 1.00 91.88 227 ALA A N 1
ATOM 1693 C CA . ALA A 1 227 ? -9.475 -2.242 22.422 1.00 91.88 227 ALA A CA 1
ATOM 1694 C C . ALA A 1 227 ? -10.465 -1.125 22.018 1.00 91.88 227 ALA A C 1
ATOM 1696 O O . ALA A 1 227 ? -11.102 -0.534 22.888 1.00 91.88 227 ALA A O 1
ATOM 1697 N N . GLY A 1 228 ? -10.579 -0.804 20.726 1.00 93.06 228 GLY A N 1
ATOM 1698 C CA . GLY A 1 228 ? -11.556 0.145 20.184 1.00 93.06 228 GLY A CA 1
ATOM 1699 C C . GLY A 1 228 ? -12.746 -0.490 19.460 1.00 93.06 228 GLY A C 1
ATOM 1700 O O . GLY A 1 228 ? -13.680 0.221 19.077 1.00 93.06 228 GLY A O 1
ATOM 1701 N N . PHE A 1 229 ? -12.713 -1.803 19.231 1.00 93.44 229 PHE A N 1
ATOM 1702 C CA . PHE A 1 229 ? -13.629 -2.478 18.318 1.00 93.44 229 PHE A CA 1
ATOM 1703 C C . PHE A 1 229 ? -15.030 -2.638 18.926 1.00 93.44 229 PHE A C 1
ATOM 1705 O O . PHE A 1 229 ? -15.194 -3.175 20.018 1.00 93.44 229 PHE A O 1
ATOM 1712 N N . CYS A 1 230 ? -16.067 -2.219 18.197 1.00 89.06 230 CYS A N 1
ATOM 1713 C CA . CYS A 1 230 ? -17.474 -2.297 18.611 1.00 89.06 230 CYS A CA 1
ATOM 1714 C C . CYS A 1 230 ? -18.073 -3.723 18.549 1.00 89.06 230 CYS A C 1
ATOM 1716 O O . CYS A 1 230 ? -19.168 -3.911 18.015 1.00 89.06 230 CYS A O 1
ATOM 1718 N N . GLY A 1 231 ? -17.361 -4.727 19.066 1.00 75.50 231 GLY A N 1
ATOM 1719 C CA . GLY A 1 231 ? -17.833 -6.111 19.169 1.00 75.50 231 GLY A CA 1
ATOM 1720 C C . GLY A 1 231 ? -19.006 -6.304 20.145 1.00 75.50 231 GLY A C 1
ATOM 1721 O O . GLY A 1 231 ? -19.585 -5.347 20.675 1.00 75.50 231 GLY A O 1
ATOM 1722 N N . GLU A 1 232 ? -19.370 -7.564 20.386 1.00 57.44 232 GLU A N 1
ATOM 1723 C CA . GLU A 1 232 ? -20.526 -7.904 21.221 1.00 57.44 232 GLU A CA 1
ATOM 1724 C C . GLU A 1 232 ? -20.226 -7.815 22.734 1.00 57.44 232 GLU A C 1
ATOM 1726 O O . GLU A 1 232 ? -19.323 -8.467 23.247 1.00 57.44 232 GLU A O 1
ATOM 1731 N N . GLU A 1 233 ? -21.062 -7.020 23.417 1.00 50.59 233 GLU A N 1
ATOM 1732 C CA . GLU A 1 233 ? -21.173 -6.775 24.871 1.00 50.59 233 GLU A CA 1
ATOM 1733 C C . GLU A 1 233 ? -20.073 -5.958 25.604 1.00 50.59 233 GLU A C 1
ATOM 1735 O O . GLU A 1 233 ? -18.911 -5.920 25.229 1.00 50.59 233 GLU A O 1
ATOM 1740 N N . GLY A 1 234 ? -20.496 -5.190 26.630 1.00 52.94 234 GLY A N 1
ATOM 1741 C CA . GLY A 1 234 ? -19.688 -4.245 27.444 1.00 52.94 234 GLY A CA 1
ATOM 1742 C C . GLY A 1 234 ? -19.089 -2.990 26.753 1.00 52.94 234 GLY A C 1
ATOM 1743 O O . GLY A 1 234 ? -18.525 -3.095 25.677 1.00 52.94 234 GLY A O 1
ATOM 1744 N N . GLY A 1 235 ? -19.186 -1.805 27.376 1.00 59.44 235 GLY A N 1
ATOM 1745 C CA . GLY A 1 235 ? -18.314 -0.639 27.087 1.00 59.44 235 GLY A CA 1
ATOM 1746 C C . GLY A 1 235 ? -18.669 0.328 25.936 1.00 59.44 235 GLY A C 1
ATOM 1747 O O . GLY A 1 235 ? -19.505 0.035 25.080 1.00 59.44 235 GLY A O 1
ATOM 1748 N N . ASP A 1 236 ? -17.997 1.489 25.952 1.00 79.81 236 ASP A N 1
ATOM 1749 C CA . ASP A 1 236 ? -17.900 2.447 24.837 1.00 79.81 236 ASP A CA 1
ATOM 1750 C C . ASP A 1 236 ? -16.897 1.931 23.787 1.00 79.81 236 ASP A C 1
ATOM 1752 O O . ASP A 1 236 ? -15.874 1.347 24.145 1.00 79.81 236 ASP A O 1
ATOM 1756 N N . CYS A 1 237 ? -17.145 2.188 22.501 1.00 91.62 237 CYS A N 1
ATOM 1757 C CA . CYS A 1 237 ? -16.272 1.772 21.398 1.00 91.62 237 CYS A CA 1
ATOM 1758 C C . CYS A 1 237 ? -15.995 2.922 20.416 1.00 91.62 237 CYS A C 1
ATOM 1760 O O . CYS A 1 237 ? -16.655 3.962 20.443 1.00 91.62 237 CYS A O 1
ATOM 1762 N N . THR A 1 238 ? -15.003 2.743 19.544 1.00 95.06 238 THR A N 1
ATOM 1763 C CA . THR A 1 238 ? -14.457 3.812 18.691 1.00 95.06 238 THR A CA 1
ATOM 1764 C C . THR A 1 238 ? -14.412 3.451 17.211 1.00 95.06 238 THR A C 1
ATOM 1766 O O . THR A 1 238 ? -14.281 4.356 16.389 1.00 95.06 238 THR A O 1
ATOM 1769 N N . TRP A 1 239 ? -14.533 2.173 16.835 1.00 96.12 239 TRP A N 1
ATOM 1770 C CA . TRP A 1 239 ? -14.606 1.772 15.430 1.00 96.12 239 TRP A CA 1
ATOM 1771 C C . TRP A 1 239 ? -15.321 0.441 15.201 1.00 96.12 239 TRP A C 1
ATOM 1773 O O . TRP A 1 239 ? -15.349 -0.445 16.056 1.00 96.12 239 TRP A O 1
ATOM 1783 N N . ARG A 1 240 ? -15.871 0.280 13.996 1.00 94.12 240 ARG A N 1
ATOM 1784 C CA . ARG A 1 240 ? -16.444 -0.978 13.507 1.00 94.12 240 ARG A CA 1
ATOM 1785 C C . ARG A 1 240 ? -16.261 -1.119 12.003 1.00 94.12 240 ARG A C 1
ATOM 1787 O O . ARG A 1 240 ? -16.105 -0.127 11.293 1.00 94.12 240 ARG A O 1
ATOM 1794 N N . VAL A 1 241 ? -16.411 -2.338 11.498 1.00 93.56 241 VAL A N 1
ATOM 1795 C CA . VAL A 1 241 ? -16.607 -2.555 10.060 1.00 93.56 241 VAL A CA 1
ATOM 1796 C C . VAL A 1 241 ? -18.033 -2.146 9.681 1.00 93.56 241 VAL A C 1
ATOM 1798 O O . VAL A 1 241 ? -19.007 -2.594 10.289 1.00 93.56 241 VAL A O 1
ATOM 1801 N N . ALA A 1 242 ? -18.149 -1.259 8.694 1.00 92.88 242 ALA A N 1
ATOM 1802 C CA . ALA A 1 242 ? -19.411 -0.851 8.086 1.00 92.88 242 ALA A CA 1
ATOM 1803 C C . ALA A 1 242 ? -19.774 -1.784 6.919 1.00 92.88 242 ALA A C 1
ATOM 1805 O O . ALA A 1 242 ? -20.918 -2.228 6.834 1.00 92.88 242 ALA A O 1
ATOM 1806 N N . SER A 1 243 ? -18.788 -2.128 6.084 1.00 93.00 243 SER A N 1
ATOM 1807 C CA . SER A 1 243 ? -18.883 -3.134 5.021 1.00 93.00 243 SER A CA 1
ATOM 1808 C C . SER A 1 243 ? -17.507 -3.711 4.678 1.00 93.00 243 SER A C 1
ATOM 1810 O O . SER A 1 243 ? -16.497 -3.013 4.735 1.00 93.00 243 SER A O 1
ATOM 1812 N N . VAL A 1 244 ? -17.467 -4.988 4.293 1.00 94.62 244 VAL A N 1
ATOM 1813 C CA . VAL A 1 244 ? -16.359 -5.544 3.505 1.00 94.62 244 VAL A CA 1
ATOM 1814 C C . VAL A 1 244 ? -16.787 -5.391 2.053 1.00 94.62 244 VAL A C 1
ATOM 1816 O O . VAL A 1 244 ? -17.713 -6.069 1.613 1.00 94.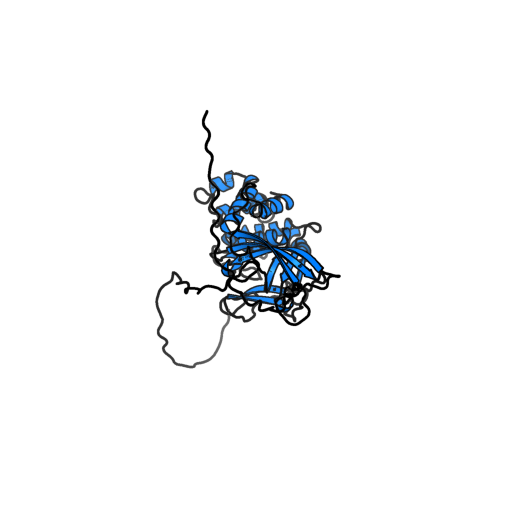62 244 VAL A O 1
ATOM 1819 N N . ASP A 1 245 ? -16.187 -4.440 1.343 1.00 95.31 245 ASP A N 1
ATOM 1820 C CA . ASP A 1 245 ? -16.655 -4.030 0.019 1.00 95.31 245 ASP A CA 1
ATOM 1821 C C . ASP A 1 245 ? -16.263 -5.065 -1.039 1.00 95.31 245 ASP A C 1
ATOM 1823 O O . ASP A 1 245 ? -17.054 -5.373 -1.929 1.00 95.31 245 ASP A O 1
ATOM 1827 N N . LYS A 1 246 ? -15.032 -5.592 -0.946 1.00 95.81 246 LYS A N 1
ATOM 1828 C CA . LYS A 1 246 ? -14.531 -6.681 -1.793 1.00 95.81 246 LYS A CA 1
ATOM 1829 C C . LYS A 1 246 ? -13.235 -7.279 -1.237 1.00 95.81 246 LYS A C 1
ATOM 1831 O O . LYS A 1 246 ? -12.385 -6.550 -0.734 1.00 95.81 246 LYS A O 1
ATOM 1836 N N . ILE A 1 247 ? -13.058 -8.586 -1.413 1.00 96.88 247 ILE A N 1
ATOM 1837 C CA . ILE A 1 247 ? -11.802 -9.312 -1.177 1.00 96.88 247 ILE A CA 1
ATOM 1838 C C . ILE A 1 247 ? -11.339 -9.865 -2.525 1.00 96.88 247 ILE A C 1
ATOM 1840 O O . ILE A 1 247 ? -12.151 -10.450 -3.244 1.00 96.88 247 ILE A O 1
ATOM 1844 N N . VAL A 1 248 ? -10.066 -9.690 -2.882 1.00 97.50 248 VAL A N 1
ATOM 1845 C CA . VAL A 1 248 ? -9.477 -10.248 -4.112 1.00 97.50 248 VAL A CA 1
ATOM 1846 C C . VAL A 1 248 ? -8.194 -11.010 -3.795 1.00 97.50 248 VAL A C 1
ATOM 1848 O O . VAL A 1 248 ? -7.455 -10.635 -2.887 1.00 97.50 248 VAL A O 1
ATOM 1851 N N . SER A 1 249 ? -7.888 -12.066 -4.553 1.00 96.50 249 SER A N 1
ATOM 1852 C CA . SER A 1 249 ? -6.610 -12.768 -4.393 1.00 96.50 249 SER A CA 1
ATOM 1853 C C . SER A 1 249 ? -5.441 -11.865 -4.791 1.00 96.50 249 SER A C 1
ATOM 1855 O O . SER A 1 249 ? -5.492 -11.154 -5.802 1.00 96.50 249 SER A O 1
ATOM 1857 N N . ARG A 1 250 ? -4.348 -11.917 -4.023 1.00 95.19 250 ARG A N 1
ATOM 1858 C CA . ARG A 1 250 ? -3.145 -11.113 -4.281 1.00 95.19 250 ARG A CA 1
ATOM 1859 C C . ARG A 1 250 ? -2.547 -11.398 -5.659 1.00 95.19 250 ARG A C 1
ATOM 1861 O O . ARG A 1 250 ? -2.110 -10.475 -6.343 1.00 95.19 250 ARG A O 1
ATOM 1868 N N . SER A 1 251 ? -2.597 -12.654 -6.103 1.00 94.69 251 SER A N 1
ATOM 1869 C CA . SER A 1 251 ? -2.148 -13.073 -7.436 1.00 94.69 251 SER A CA 1
ATOM 1870 C C . SER A 1 251 ? -2.932 -12.397 -8.567 1.00 94.69 251 SER A C 1
ATOM 1872 O O . SER A 1 251 ? -2.327 -11.959 -9.546 1.00 94.69 251 SER A O 1
ATOM 1874 N N . CYS A 1 252 ? -4.255 -12.242 -8.432 1.00 96.88 252 CYS A N 1
ATOM 1875 C CA . CYS A 1 252 ? -5.037 -11.481 -9.402 1.00 96.88 252 CYS A CA 1
ATOM 1876 C C . CYS A 1 252 ? -4.767 -9.975 -9.287 1.00 96.88 252 CYS A C 1
ATOM 1878 O O . CYS A 1 252 ? -4.563 -9.320 -10.310 1.00 96.88 252 CYS A O 1
ATOM 1880 N N . HIS A 1 253 ? -4.714 -9.445 -8.061 1.00 97.69 253 HIS A N 1
ATOM 1881 C CA . HIS A 1 253 ? -4.477 -8.027 -7.794 1.00 97.69 253 HIS A CA 1
ATOM 1882 C C . HIS A 1 253 ? -3.193 -7.521 -8.466 1.00 97.69 253 HIS A C 1
ATOM 1884 O O . HIS A 1 253 ? -3.240 -6.591 -9.270 1.00 97.69 253 HIS A O 1
ATOM 1890 N N . VAL A 1 254 ? -2.057 -8.180 -8.202 1.00 96.38 254 VAL A N 1
ATOM 1891 C CA . VAL A 1 254 ? -0.752 -7.811 -8.780 1.00 96.38 254 VAL A CA 1
ATOM 1892 C C . VAL A 1 254 ? -0.742 -7.956 -10.295 1.00 96.38 254 VAL A C 1
ATOM 1894 O O . VAL A 1 254 ? -0.175 -7.107 -10.979 1.00 96.38 254 VAL A O 1
ATOM 1897 N N . ARG A 1 255 ? -1.382 -9.000 -10.837 1.00 96.50 255 ARG A N 1
ATOM 1898 C CA . ARG A 1 255 ? -1.466 -9.202 -12.286 1.00 96.50 255 ARG A CA 1
ATOM 1899 C C . ARG A 1 255 ? -2.215 -8.049 -12.962 1.00 96.50 255 ARG A C 1
ATOM 1901 O O . ARG A 1 255 ? -1.673 -7.450 -13.882 1.00 96.50 255 ARG A O 1
ATOM 1908 N N . VAL A 1 256 ? -3.419 -7.710 -12.493 1.00 97.94 256 VAL A N 1
ATOM 1909 C CA . VAL A 1 256 ? -4.235 -6.630 -13.079 1.00 97.94 256 VAL A CA 1
ATOM 1910 C C . VAL A 1 256 ? -3.562 -5.267 -12.895 1.00 97.94 256 VAL A C 1
ATOM 1912 O O . VAL A 1 256 ? -3.439 -4.523 -13.865 1.00 97.94 256 VAL A O 1
ATOM 1915 N N . PHE A 1 257 ? -3.060 -4.953 -11.695 1.00 98.19 257 PHE A N 1
ATOM 1916 C CA . PHE A 1 257 ? -2.307 -3.718 -11.448 1.00 98.19 257 PHE A CA 1
ATOM 1917 C C . PHE A 1 257 ? -1.080 -3.609 -12.365 1.00 98.19 257 PHE A C 1
ATOM 1919 O O . PHE A 1 257 ? -0.866 -2.590 -13.023 1.00 98.19 257 PHE A O 1
ATOM 1926 N N . GLY A 1 258 ? -0.296 -4.685 -12.448 1.00 97.06 258 GLY A N 1
ATOM 1927 C CA . GLY A 1 258 ? 0.920 -4.737 -13.244 1.00 97.06 258 GLY A CA 1
ATOM 1928 C C . GLY A 1 258 ? 0.673 -4.626 -14.746 1.00 97.06 258 GLY A C 1
ATOM 1929 O O . GLY A 1 258 ? 1.401 -3.899 -15.414 1.00 97.06 258 GLY A O 1
ATOM 1930 N N . GLU A 1 259 ? -0.377 -5.265 -15.268 1.00 95.88 259 GLU A N 1
ATOM 1931 C CA . GLU A 1 259 ? -0.811 -5.131 -16.666 1.00 95.88 259 GLU A CA 1
ATOM 1932 C C . GLU A 1 259 ? -1.167 -3.678 -17.029 1.00 95.88 259 GLU A C 1
ATOM 1934 O O . GLU A 1 259 ? -0.806 -3.214 -18.112 1.00 95.88 259 GLU A O 1
ATOM 1939 N N . GLU A 1 260 ? -1.840 -2.938 -16.140 1.00 96.81 260 GLU A N 1
ATOM 1940 C CA . GLU A 1 260 ? -2.142 -1.516 -16.358 1.00 96.81 260 GLU A CA 1
ATOM 1941 C C . GLU A 1 260 ? -0.881 -0.644 -16.310 1.00 96.81 260 GLU A C 1
ATOM 1943 O O . GLU A 1 260 ? -0.663 0.170 -17.210 1.00 96.81 260 GLU A O 1
ATOM 1948 N N . VAL A 1 261 ? -0.027 -0.834 -15.298 1.00 97.31 261 VAL A N 1
ATOM 1949 C CA . VAL A 1 261 ? 1.216 -0.062 -15.142 1.00 97.31 261 VAL A CA 1
ATOM 1950 C C . VAL A 1 261 ? 2.161 -0.297 -16.319 1.00 97.31 261 VAL A C 1
ATOM 1952 O O . VAL A 1 261 ? 2.688 0.652 -16.899 1.00 97.31 261 VAL A O 1
ATOM 1955 N N . GLN A 1 262 ? 2.353 -1.554 -16.715 1.00 94.94 262 GLN A N 1
ATOM 1956 C CA . GLN A 1 262 ? 3.288 -1.923 -17.775 1.00 94.94 262 GLN A CA 1
ATOM 1957 C C . GLN A 1 262 ? 2.793 -1.541 -19.173 1.00 94.94 262 GLN A C 1
ATOM 1959 O O . GLN A 1 262 ? 3.624 -1.337 -20.054 1.00 94.94 262 GLN A O 1
ATOM 1964 N N . ARG A 1 263 ? 1.482 -1.333 -19.380 1.00 93.38 263 ARG A N 1
ATOM 1965 C CA . ARG A 1 263 ? 0.949 -0.771 -20.637 1.00 93.38 263 ARG A CA 1
ATOM 1966 C C . ARG A 1 263 ? 1.422 0.665 -20.901 1.00 93.38 263 ARG A C 1
ATOM 1968 O O . ARG A 1 263 ? 1.448 1.086 -22.053 1.00 93.38 263 ARG A O 1
ATOM 1975 N N . ALA A 1 264 ? 1.803 1.403 -19.858 1.00 88.00 264 ALA A N 1
ATOM 1976 C CA . ALA A 1 264 ? 2.434 2.719 -19.972 1.00 88.00 264 ALA A CA 1
ATOM 1977 C C . ALA A 1 264 ? 3.977 2.664 -19.996 1.00 88.00 264 ALA A C 1
ATOM 1979 O O . ALA A 1 264 ? 4.629 3.698 -20.143 1.00 88.00 264 ALA A O 1
ATOM 1980 N N . GLY A 1 265 ? 4.564 1.476 -19.825 1.00 88.00 265 GLY A N 1
ATOM 1981 C CA . GLY A 1 265 ? 6.003 1.245 -19.881 1.00 88.00 265 GLY A CA 1
ATOM 1982 C C . GLY A 1 265 ? 6.523 0.991 -21.297 1.00 88.00 265 GLY A C 1
ATOM 1983 O O . GLY A 1 265 ? 5.765 0.776 -22.240 1.00 88.00 265 GLY A O 1
ATOM 1984 N N . ALA A 1 266 ? 7.849 0.975 -21.430 1.00 89.19 266 ALA A N 1
ATOM 1985 C CA . ALA A 1 266 ? 8.524 0.545 -22.651 1.00 89.19 266 ALA A CA 1
ATOM 1986 C C . ALA A 1 266 ? 8.395 -0.992 -22.805 1.00 89.19 266 ALA A C 1
ATOM 1988 O O . ALA A 1 266 ? 8.898 -1.714 -21.930 1.00 89.19 266 ALA A O 1
ATOM 1989 N N . PRO A 1 267 ? 7.727 -1.516 -23.856 1.00 90.25 267 PRO A N 1
ATOM 1990 C CA . PRO A 1 267 ? 7.469 -2.954 -24.006 1.00 90.25 267 PRO A CA 1
ATOM 1991 C C . PRO A 1 267 ? 8.757 -3.784 -24.085 1.00 90.25 267 PRO A C 1
ATOM 1993 O O . PRO A 1 267 ? 8.802 -4.910 -23.583 1.00 90.25 267 PRO A O 1
ATOM 1996 N N . GLU A 1 268 ? 9.838 -3.193 -24.600 1.00 94.94 268 GLU A N 1
ATOM 1997 C CA . GLU A 1 268 ? 11.155 -3.813 -24.743 1.00 94.94 268 GLU A CA 1
ATOM 1998 C C . GLU A 1 268 ? 11.727 -4.294 -23.399 1.00 94.94 268 GLU A C 1
ATOM 2000 O O . GLU A 1 268 ? 12.510 -5.243 -23.369 1.00 94.94 268 GLU A O 1
ATOM 2005 N N . CYS A 1 269 ? 11.322 -3.682 -22.276 1.00 95.62 269 CYS A N 1
ATOM 2006 C CA . CYS A 1 269 ? 11.732 -4.129 -20.944 1.00 95.62 269 CYS A CA 1
ATOM 2007 C C . CYS A 1 269 ? 11.184 -5.531 -20.633 1.00 95.62 269 CYS A C 1
ATOM 2009 O O . CYS A 1 269 ? 11.932 -6.410 -20.208 1.00 95.62 269 CYS A O 1
ATOM 2011 N N . LEU A 1 270 ? 9.890 -5.759 -20.879 1.00 94.81 270 LEU A N 1
ATOM 2012 C CA . LEU A 1 270 ? 9.251 -7.053 -20.633 1.00 94.81 270 LEU A CA 1
ATOM 2013 C C . LEU A 1 270 ? 9.648 -8.104 -21.661 1.00 94.81 270 LEU A C 1
ATOM 2015 O O . LEU A 1 270 ? 9.823 -9.267 -21.300 1.00 94.81 270 LEU A O 1
ATOM 2019 N N . ASP A 1 271 ? 9.817 -7.712 -22.923 1.00 95.50 271 ASP A N 1
ATOM 2020 C CA . ASP A 1 271 ? 10.290 -8.632 -23.955 1.00 95.50 271 ASP A CA 1
ATOM 2021 C C . ASP A 1 271 ? 11.710 -9.137 -23.631 1.00 95.50 271 ASP A C 1
ATOM 2023 O O . ASP A 1 271 ? 11.987 -10.330 -23.783 1.00 95.50 271 ASP A O 1
ATOM 2027 N N . ALA A 1 272 ? 12.572 -8.287 -23.055 1.00 96.62 272 ALA A N 1
ATOM 2028 C CA . ALA A 1 272 ? 13.886 -8.686 -22.541 1.00 96.62 272 ALA A CA 1
ATOM 2029 C C . ALA A 1 272 ? 13.830 -9.654 -21.337 1.00 96.62 272 ALA A C 1
ATOM 2031 O O . ALA A 1 272 ? 14.801 -10.374 -21.100 1.00 96.62 272 ALA A O 1
ATOM 2032 N N . CYS A 1 273 ? 12.708 -9.743 -20.610 1.00 96.56 273 CYS A N 1
ATOM 2033 C CA . CYS A 1 273 ? 12.512 -10.751 -19.558 1.00 96.56 273 CYS A CA 1
ATOM 2034 C C . CYS A 1 273 ? 12.213 -12.160 -20.102 1.00 96.56 273 CYS A C 1
ATOM 2036 O O . CYS A 1 273 ? 12.221 -13.128 -19.337 1.00 96.56 273 CYS A O 1
ATOM 2038 N N . GLY A 1 274 ? 11.948 -12.314 -21.405 1.00 95.94 274 GLY A N 1
ATOM 2039 C CA . GLY A 1 274 ? 11.739 -13.616 -22.041 1.00 95.94 274 GLY A CA 1
ATOM 2040 C C . GLY A 1 274 ? 10.623 -14.427 -21.374 1.00 95.94 274 GLY A C 1
ATOM 2041 O O . GLY A 1 274 ? 9.463 -14.022 -21.382 1.00 95.94 274 GLY A O 1
ATOM 2042 N N . LYS A 1 275 ? 10.968 -15.579 -20.780 1.00 95.00 275 LYS A N 1
ATOM 2043 C CA . LYS A 1 275 ? 10.011 -16.454 -20.071 1.00 95.00 275 LYS A CA 1
ATOM 2044 C C . LYS A 1 275 ? 9.388 -15.805 -18.826 1.00 95.00 275 LYS A C 1
ATOM 2046 O O . LYS A 1 275 ? 8.291 -16.182 -18.433 1.00 95.00 275 LYS A O 1
ATOM 2051 N N . ASP A 1 276 ? 10.076 -14.843 -18.213 1.00 95.12 276 ASP A N 1
ATOM 2052 C CA . ASP A 1 276 ? 9.663 -14.214 -16.958 1.00 95.12 276 ASP A CA 1
ATOM 2053 C C . ASP A 1 276 ? 8.760 -12.982 -17.186 1.00 95.12 276 ASP A C 1
ATOM 2055 O O . ASP A 1 276 ? 8.297 -12.364 -16.232 1.00 95.12 276 ASP A O 1
ATOM 2059 N N . ARG A 1 277 ? 8.421 -12.664 -18.448 1.00 94.06 277 ARG A N 1
ATOM 2060 C CA . ARG A 1 277 ? 7.567 -11.528 -18.862 1.00 94.06 277 ARG A CA 1
ATOM 2061 C C . ARG A 1 277 ? 6.162 -11.476 -18.237 1.00 94.06 277 ARG A C 1
ATOM 2063 O O . ARG A 1 277 ? 5.533 -10.426 -18.277 1.00 94.06 277 ARG A O 1
ATOM 2070 N N . THR A 1 278 ? 5.653 -12.588 -17.707 1.00 91.19 278 THR A N 1
ATOM 2071 C CA . THR A 1 278 ? 4.371 -12.676 -16.971 1.00 91.19 278 THR A CA 1
ATOM 2072 C C . THR A 1 278 ? 4.548 -13.180 -15.537 1.00 91.19 278 THR A C 1
ATOM 2074 O O . THR A 1 278 ? 3.566 -13.415 -14.836 1.00 91.19 278 THR A O 1
ATOM 2077 N N . ASN A 1 279 ? 5.787 -13.401 -15.097 1.00 93.94 279 ASN A N 1
ATOM 2078 C CA . ASN A 1 279 ? 6.088 -13.913 -13.771 1.00 93.94 279 ASN A CA 1
ATOM 2079 C C . ASN A 1 279 ? 6.177 -12.732 -12.797 1.00 93.94 279 ASN A C 1
ATOM 2081 O O . ASN A 1 279 ? 7.240 -12.126 -12.649 1.00 93.94 279 ASN A O 1
ATOM 2085 N N . VAL A 1 280 ? 5.051 -12.398 -12.160 1.00 92.56 280 VAL A N 1
ATOM 2086 C CA . VAL A 1 280 ? 4.906 -11.191 -11.325 1.00 92.56 280 VAL A CA 1
ATOM 2087 C C . VAL A 1 280 ? 5.791 -11.169 -10.074 1.00 92.56 280 VAL A C 1
ATOM 2089 O O . VAL A 1 280 ? 6.000 -10.111 -9.491 1.00 92.56 280 VAL A O 1
ATOM 2092 N N . THR A 1 281 ? 6.356 -12.314 -9.683 1.00 90.69 281 THR A N 1
ATOM 2093 C CA . THR A 1 281 ? 7.339 -12.429 -8.594 1.00 90.69 281 THR A CA 1
ATOM 2094 C C . THR A 1 281 ? 8.780 -12.538 -9.104 1.00 90.69 281 THR A C 1
ATOM 2096 O O . THR A 1 281 ? 9.692 -12.786 -8.320 1.00 90.69 281 THR A O 1
ATOM 2099 N N . SER A 1 282 ? 9.027 -12.380 -10.410 1.00 94.06 282 SER A N 1
ATOM 2100 C CA . SER A 1 282 ? 10.388 -12.401 -10.956 1.00 94.06 282 SER A CA 1
ATOM 2101 C C . SER A 1 282 ? 11.094 -11.048 -10.793 1.00 94.06 282 SER A C 1
ATOM 2103 O O . SER A 1 282 ? 10.493 -9.999 -11.043 1.00 94.06 282 SER A O 1
ATOM 2105 N N . PRO A 1 283 ? 12.407 -11.039 -10.494 1.00 94.56 283 PRO A N 1
ATOM 2106 C CA . PRO A 1 283 ? 13.210 -9.817 -10.471 1.00 94.56 283 PRO A CA 1
ATOM 2107 C C . PRO A 1 283 ? 13.110 -8.965 -11.742 1.00 94.56 283 PRO A C 1
ATOM 2109 O O . PRO A 1 283 ? 13.094 -7.737 -11.672 1.00 94.56 283 PRO A O 1
ATOM 2112 N N . CYS A 1 284 ? 13.043 -9.604 -12.914 1.00 95.94 284 CYS A N 1
ATOM 2113 C CA . CYS A 1 284 ? 12.994 -8.888 -14.186 1.00 95.94 284 CYS A CA 1
ATOM 2114 C C . CYS A 1 284 ? 11.659 -8.155 -14.363 1.00 95.94 284 CYS A C 1
ATOM 2116 O O . CYS A 1 284 ? 11.650 -6.947 -14.604 1.00 95.94 284 CYS A O 1
ATOM 2118 N N . TRP A 1 285 ? 10.540 -8.858 -14.156 1.00 96.50 285 TRP A N 1
ATOM 2119 C CA . TRP A 1 285 ? 9.204 -8.273 -14.253 1.00 96.50 285 TRP A CA 1
ATOM 2120 C C . TRP A 1 285 ? 9.007 -7.129 -13.257 1.00 96.50 285 TRP A C 1
ATOM 2122 O O . TRP A 1 285 ? 8.553 -6.053 -13.647 1.00 96.50 285 TRP A O 1
ATOM 2132 N N . VAL A 1 286 ? 9.423 -7.325 -12.000 1.00 96.06 286 VAL A N 1
ATOM 2133 C CA . VAL A 1 286 ? 9.347 -6.296 -10.955 1.00 96.06 286 VAL A CA 1
ATOM 2134 C C . VAL A 1 286 ? 10.179 -5.071 -11.344 1.00 96.06 286 VAL A C 1
ATOM 2136 O O . VAL A 1 286 ? 9.680 -3.951 -11.307 1.00 96.06 286 VAL A O 1
ATOM 2139 N N . SER A 1 287 ? 11.417 -5.250 -11.818 1.00 96.19 287 SER A N 1
ATOM 2140 C CA . SER A 1 287 ? 12.241 -4.124 -12.283 1.00 96.19 287 SER A CA 1
ATOM 2141 C C . SER A 1 287 ? 11.584 -3.353 -13.441 1.00 96.19 287 SER A C 1
ATOM 2143 O O . SER A 1 287 ? 11.633 -2.122 -13.467 1.00 96.19 287 SER A O 1
ATOM 2145 N N . CYS A 1 288 ? 10.903 -4.040 -14.364 1.00 97.25 288 CYS A N 1
ATOM 2146 C CA . CYS A 1 288 ? 10.136 -3.388 -15.428 1.00 97.25 288 CYS A CA 1
ATOM 2147 C C . CYS A 1 288 ? 8.862 -2.688 -14.926 1.00 97.25 288 CYS A C 1
ATOM 2149 O O . CYS A 1 288 ? 8.534 -1.616 -15.435 1.00 97.25 288 CYS A O 1
ATOM 2151 N N . LEU A 1 289 ? 8.182 -3.226 -13.904 1.00 97.69 289 LEU A N 1
ATOM 2152 C CA . LEU A 1 289 ? 7.066 -2.554 -13.229 1.00 97.69 289 LEU A CA 1
ATOM 2153 C C . LEU A 1 289 ? 7.511 -1.200 -12.653 1.00 97.69 289 LEU A C 1
ATOM 2155 O O . LEU A 1 289 ? 6.911 -0.173 -12.972 1.00 97.69 289 LEU A O 1
ATOM 2159 N N . TYR A 1 290 ? 8.600 -1.171 -11.875 1.00 97.50 290 TYR A N 1
ATOM 2160 C CA . TYR A 1 290 ? 9.111 0.080 -11.301 1.00 97.50 290 TYR A CA 1
ATOM 2161 C C . TYR A 1 290 ? 9.606 1.059 -12.370 1.00 97.50 290 TYR A C 1
ATOM 2163 O O . TYR A 1 290 ? 9.358 2.255 -12.244 1.00 97.50 290 TYR A O 1
ATOM 2171 N N . LYS A 1 291 ? 10.219 0.589 -13.465 1.00 96.81 291 LYS A N 1
ATOM 2172 C CA . LYS A 1 291 ? 10.591 1.462 -14.596 1.00 96.81 291 LYS A CA 1
ATOM 2173 C C . LYS A 1 291 ? 9.391 2.081 -15.313 1.00 96.81 291 LYS A C 1
ATOM 2175 O O . LYS A 1 291 ? 9.491 3.210 -15.785 1.00 96.81 291 LYS A O 1
ATOM 2180 N N . ALA A 1 292 ? 8.258 1.388 -15.386 1.00 97.44 292 ALA A N 1
ATOM 2181 C CA . ALA A 1 292 ? 7.024 1.954 -15.928 1.00 97.44 292 ALA A CA 1
ATOM 2182 C C . ALA A 1 292 ? 6.368 2.948 -14.944 1.00 97.44 292 ALA A C 1
ATOM 2184 O O . ALA A 1 292 ? 5.993 4.059 -15.325 1.00 97.44 292 ALA A O 1
ATOM 2185 N N . ALA A 1 293 ? 6.300 2.597 -13.656 1.00 97.38 293 ALA A N 1
ATOM 2186 C CA . ALA A 1 293 ? 5.702 3.434 -12.613 1.00 97.38 293 ALA A CA 1
ATOM 2187 C C . ALA A 1 293 ? 6.507 4.715 -12.309 1.00 97.38 293 ALA A C 1
ATOM 2189 O O . ALA A 1 293 ? 5.935 5.795 -12.145 1.00 97.38 293 ALA A O 1
ATOM 2190 N N . LEU A 1 294 ? 7.835 4.599 -12.230 1.00 95.88 294 LEU A N 1
ATOM 2191 C CA . LEU A 1 294 ? 8.755 5.645 -11.773 1.00 95.88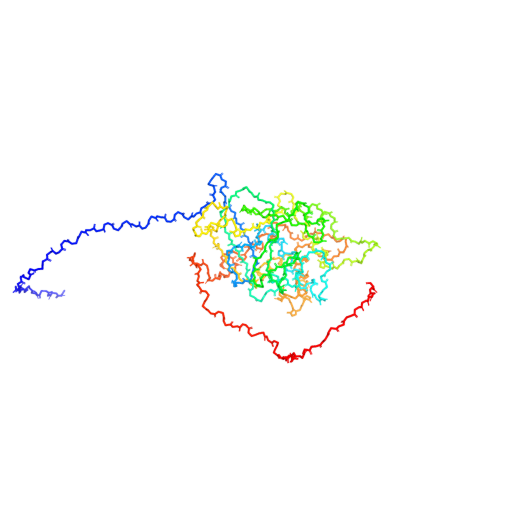 294 LEU A CA 1
ATOM 2192 C C . LEU A 1 294 ? 9.653 6.207 -12.887 1.00 95.88 294 LEU A C 1
ATOM 2194 O O . LEU A 1 294 ? 10.377 7.166 -12.644 1.00 95.88 294 LEU A O 1
ATOM 2198 N N . GLY A 1 295 ? 9.611 5.660 -14.103 1.00 95.00 295 GLY A N 1
ATOM 2199 C CA . GLY A 1 295 ? 10.472 6.057 -15.222 1.00 95.00 295 GLY A CA 1
ATOM 2200 C C . GLY A 1 295 ? 11.735 5.187 -15.365 1.00 95.00 295 GLY A C 1
ATOM 2201 O O . GLY A 1 295 ? 12.182 4.563 -14.399 1.00 95.00 295 GLY A O 1
ATOM 2202 N N . PRO A 1 296 ? 12.338 5.135 -16.570 1.00 93.94 296 PRO A N 1
ATOM 2203 C CA . PRO A 1 296 ? 13.400 4.179 -16.901 1.00 93.94 296 PRO A CA 1
ATOM 2204 C C . PRO A 1 296 ? 14.670 4.345 -16.054 1.00 93.94 296 PRO A C 1
ATOM 2206 O O . PRO A 1 296 ? 15.349 3.354 -15.776 1.00 93.94 296 PRO A O 1
ATOM 2209 N N . ASP A 1 297 ? 14.951 5.575 -15.614 1.00 92.69 297 ASP A N 1
ATOM 2210 C CA . ASP A 1 297 ? 16.147 5.936 -14.848 1.00 92.69 297 ASP A CA 1
ATOM 2211 C C . ASP A 1 297 ? 15.985 5.757 -13.328 1.00 92.69 297 ASP A C 1
ATOM 2213 O O . ASP A 1 297 ? 16.965 5.874 -12.597 1.00 92.69 297 ASP A O 1
ATOM 2217 N N . ALA A 1 298 ? 14.780 5.466 -12.822 1.00 92.38 298 ALA A N 1
ATOM 2218 C CA . ALA A 1 298 ? 14.492 5.455 -11.381 1.00 92.38 298 ALA A CA 1
ATOM 2219 C C . ALA A 1 298 ? 15.248 4.373 -10.584 1.00 92.38 298 ALA A C 1
ATOM 2221 O O . ALA A 1 298 ? 15.334 4.452 -9.364 1.00 92.38 298 ALA A O 1
ATOM 2222 N N . GLY A 1 299 ? 15.814 3.374 -11.267 1.00 92.69 299 GLY A N 1
ATOM 2223 C CA . GLY A 1 299 ? 16.674 2.344 -10.675 1.00 92.69 299 GLY A CA 1
ATOM 2224 C C . GLY A 1 299 ? 18.153 2.741 -10.598 1.00 92.69 299 GLY A C 1
ATOM 2225 O O . GLY A 1 299 ? 18.993 1.885 -10.325 1.00 92.69 299 GLY A O 1
ATOM 2226 N N . HIS A 1 300 ? 18.496 3.999 -10.889 1.00 93.06 300 HIS A N 1
ATOM 2227 C CA . HIS A 1 300 ? 19.868 4.498 -10.875 1.00 93.06 300 HIS A CA 1
ATOM 2228 C C . HIS A 1 300 ? 20.067 5.605 -9.827 1.00 93.06 300 HIS A C 1
ATOM 2230 O O . HIS A 1 300 ? 19.188 6.454 -9.655 1.00 93.06 300 HIS A O 1
ATOM 2236 N N . PRO A 1 301 ? 21.242 5.657 -9.165 1.00 91.31 301 PRO A N 1
ATOM 2237 C CA . PRO A 1 301 ? 21.615 6.803 -8.349 1.00 91.31 301 PRO A CA 1
ATOM 2238 C C . PRO A 1 301 ? 21.621 8.072 -9.204 1.00 91.31 301 PRO A C 1
ATOM 2240 O O . PRO A 1 301 ? 22.150 8.064 -10.320 1.00 91.31 301 PRO A O 1
ATOM 2243 N N . ASP A 1 302 ? 21.064 9.148 -8.657 1.00 88.38 302 ASP A N 1
ATOM 2244 C CA . ASP A 1 302 ? 20.867 10.447 -9.305 1.00 88.38 302 ASP A CA 1
ATOM 2245 C C . ASP A 1 302 ? 19.859 10.408 -10.490 1.00 88.38 302 ASP A C 1
ATOM 2247 O O . ASP A 1 302 ? 19.751 11.362 -11.265 1.00 88.38 302 ASP A O 1
ATOM 2251 N N . GLY A 1 303 ? 19.101 9.308 -10.621 1.00 89.44 303 GLY A N 1
ATOM 2252 C CA . GLY A 1 303 ? 18.053 9.098 -11.622 1.00 89.44 303 GLY A CA 1
ATOM 2253 C C . GLY A 1 303 ? 16.787 9.930 -11.384 1.00 89.44 303 GLY A C 1
ATOM 2254 O O . GLY A 1 303 ? 16.487 10.359 -10.269 1.00 89.44 303 GLY A O 1
ATOM 2255 N N . LYS A 1 304 ? 16.017 10.172 -12.452 1.00 88.56 304 LYS A N 1
ATOM 2256 C CA . LYS A 1 304 ? 14.794 10.990 -12.399 1.00 88.56 304 LYS A CA 1
ATOM 2257 C C . LYS A 1 304 ? 13.552 10.137 -12.165 1.00 88.56 304 LYS A C 1
ATOM 2259 O O . LYS A 1 304 ? 13.292 9.208 -12.926 1.00 88.56 304 LYS A O 1
ATOM 2264 N N . VAL A 1 305 ? 12.732 10.540 -11.194 1.00 90.12 305 VAL A N 1
ATOM 2265 C CA . VAL A 1 305 ? 11.371 10.015 -11.025 1.00 90.12 305 VAL A CA 1
ATOM 2266 C C . VAL A 1 305 ? 10.453 10.663 -12.070 1.00 90.12 305 VAL A C 1
ATOM 2268 O O . VAL A 1 305 ? 10.143 11.851 -12.007 1.00 90.12 305 VAL A O 1
ATOM 2271 N N . GLY A 1 306 ? 10.046 9.864 -13.051 1.00 88.19 306 GLY A N 1
ATOM 2272 C CA . GLY A 1 306 ? 9.063 10.146 -14.098 1.00 88.19 306 GLY A CA 1
ATOM 2273 C C . GLY A 1 306 ? 8.048 9.002 -14.165 1.00 88.19 306 GLY A C 1
ATOM 2274 O O . GLY A 1 306 ? 7.556 8.574 -13.126 1.00 88.19 306 GLY A O 1
ATOM 2275 N N . GLY A 1 307 ? 7.736 8.476 -15.351 1.00 94.38 307 GLY A N 1
ATOM 2276 C CA . GLY A 1 307 ? 6.750 7.393 -15.497 1.00 94.38 307 GLY A CA 1
ATOM 2277 C C . GLY A 1 307 ? 5.311 7.863 -15.250 1.00 94.38 307 GLY A C 1
ATOM 2278 O O . GLY A 1 307 ? 4.982 9.022 -15.508 1.00 94.38 307 GLY A O 1
ATOM 2279 N N . LEU A 1 308 ? 4.451 6.971 -14.755 1.00 96.44 308 LEU A N 1
ATOM 2280 C CA . LEU A 1 308 ? 3.036 7.265 -14.488 1.00 96.44 308 LEU A CA 1
ATOM 2281 C C . LEU A 1 308 ? 2.824 8.357 -13.424 1.00 96.44 308 LEU A C 1
ATOM 2283 O O . LEU A 1 308 ? 3.587 8.483 -12.469 1.00 96.44 308 LEU A O 1
ATOM 2287 N N . SER A 1 309 ? 1.747 9.136 -13.546 1.00 95.50 309 SER A N 1
ATOM 2288 C CA . SER A 1 309 ? 1.317 10.049 -12.477 1.00 95.50 309 SER A CA 1
ATOM 2289 C C . SER A 1 309 ? 0.820 9.266 -11.253 1.00 95.50 309 SER A C 1
ATOM 2291 O O . SER A 1 309 ? 0.392 8.119 -11.386 1.00 95.50 309 SER A O 1
ATOM 2293 N N . LEU A 1 310 ? 0.837 9.882 -10.062 1.00 95.06 310 LEU A N 1
ATOM 2294 C CA . LEU A 1 310 ? 0.285 9.257 -8.850 1.00 95.06 310 LEU A CA 1
ATOM 2295 C C . LEU A 1 310 ? -1.183 8.845 -9.054 1.00 95.06 310 LEU A C 1
ATOM 2297 O O . LEU A 1 310 ? -1.565 7.733 -8.712 1.00 95.06 310 LEU A O 1
ATOM 2301 N N . GLU A 1 311 ? -1.981 9.699 -9.696 1.00 96.62 311 GLU A N 1
ATOM 2302 C CA . GLU A 1 311 ? -3.385 9.408 -9.991 1.00 96.62 311 GLU A CA 1
ATOM 2303 C C . GLU A 1 311 ? -3.555 8.219 -10.954 1.00 96.62 311 GLU A C 1
ATOM 2305 O O . GLU A 1 311 ? -4.404 7.363 -10.723 1.00 96.62 311 GLU A O 1
ATOM 2310 N N . ALA A 1 312 ? -2.706 8.088 -11.979 1.00 97.56 312 ALA A N 1
ATOM 2311 C CA . ALA A 1 312 ? -2.735 6.915 -12.855 1.00 97.56 312 ALA A CA 1
ATOM 2312 C C . ALA A 1 312 ? -2.312 5.625 -12.125 1.00 97.56 312 ALA A C 1
ATOM 2314 O O . ALA A 1 312 ? -2.891 4.569 -12.374 1.00 97.56 312 ALA A O 1
ATOM 2315 N N . LEU A 1 313 ? -1.351 5.703 -11.194 1.00 97.88 313 LEU A N 1
ATOM 2316 C CA . LEU A 1 313 ? -0.974 4.570 -10.340 1.00 97.88 313 LEU A CA 1
ATOM 2317 C C . LEU A 1 313 ? -2.119 4.165 -9.400 1.00 97.88 313 LEU A C 1
ATOM 2319 O O . LEU A 1 313 ? -2.427 2.980 -9.310 1.00 97.88 313 LEU A O 1
ATOM 2323 N N . LYS A 1 314 ? -2.802 5.130 -8.772 1.00 98.00 314 LYS A N 1
ATOM 2324 C CA . LYS A 1 314 ? -3.989 4.893 -7.930 1.00 98.00 314 LYS A CA 1
ATOM 2325 C C . LYS A 1 314 ? -5.126 4.244 -8.716 1.00 98.00 314 LYS A C 1
ATOM 2327 O O . LYS A 1 314 ? -5.726 3.291 -8.234 1.00 98.00 314 LYS A O 1
ATOM 2332 N N . GLN A 1 315 ? -5.400 4.707 -9.936 1.00 98.00 315 GLN A N 1
ATOM 2333 C CA . GLN A 1 315 ? -6.425 4.116 -10.806 1.00 98.00 315 GLN A CA 1
ATOM 2334 C C . GLN A 1 315 ? -6.065 2.686 -11.233 1.00 98.00 315 GLN A C 1
ATOM 2336 O O . GLN A 1 315 ? -6.914 1.797 -11.165 1.00 98.00 315 GLN A O 1
ATOM 2341 N N . ALA A 1 316 ? -4.806 2.440 -11.607 1.00 98.25 316 ALA A N 1
ATOM 2342 C CA . ALA A 1 316 ? -4.309 1.103 -11.926 1.00 98.25 316 ALA A CA 1
ATOM 2343 C C . ALA A 1 316 ? -4.412 0.147 -10.723 1.00 98.25 316 ALA A C 1
ATOM 2345 O O . ALA A 1 316 ? -4.846 -0.992 -10.879 1.00 98.25 316 ALA A O 1
ATOM 2346 N N . TRP A 1 317 ? -4.041 0.612 -9.527 1.00 98.38 317 TRP A N 1
ATOM 2347 C CA . TRP A 1 317 ? -4.053 -0.179 -8.292 1.00 98.38 317 TRP A CA 1
ATOM 2348 C C . TRP A 1 317 ? -5.470 -0.410 -7.758 1.00 98.38 317 TRP A C 1
ATOM 2350 O O . TRP A 1 317 ? -5.758 -1.470 -7.221 1.00 98.38 317 TRP A O 1
ATOM 2360 N N . ALA A 1 318 ? -6.396 0.531 -7.966 1.00 98.44 318 ALA A N 1
ATOM 2361 C CA . ALA A 1 318 ? -7.807 0.362 -7.619 1.00 98.44 318 ALA A CA 1
ATOM 2362 C C . ALA A 1 318 ? -8.574 -0.554 -8.595 1.00 98.44 318 ALA A C 1
ATOM 2364 O O . ALA A 1 318 ? -9.610 -1.113 -8.223 1.00 98.44 318 ALA A O 1
ATOM 2365 N N . LYS A 1 319 ? -8.093 -0.731 -9.836 1.00 98.50 319 LYS A N 1
ATOM 2366 C CA . LYS A 1 319 ? -8.775 -1.512 -10.886 1.00 98.50 319 LYS A CA 1
ATOM 2367 C C . LYS A 1 319 ? -9.173 -2.948 -10.486 1.00 98.50 319 LYS A C 1
ATOM 2369 O O . LYS A 1 319 ? -10.307 -3.318 -10.793 1.00 98.50 319 LYS A O 1
ATOM 2374 N N . PRO A 1 320 ? -8.351 -3.753 -9.777 1.00 98.44 320 PRO A N 1
ATOM 2375 C CA . PRO A 1 320 ? -8.740 -5.075 -9.271 1.00 98.44 320 PRO A CA 1
ATOM 2376 C C . PRO A 1 320 ? -10.057 -5.080 -8.476 1.00 98.44 320 PRO A C 1
ATOM 2378 O O . PRO A 1 320 ? -10.770 -6.089 -8.467 1.00 98.44 320 PRO A O 1
ATOM 2381 N N . PHE A 1 321 ? -10.416 -3.960 -7.840 1.00 98.00 321 PHE A N 1
ATOM 2382 C CA . PHE A 1 321 ? -11.633 -3.834 -7.042 1.00 98.00 321 PHE A CA 1
ATOM 2383 C C . PHE A 1 321 ? -12.902 -3.510 -7.847 1.00 98.00 321 PHE A C 1
ATOM 2385 O O . PHE A 1 321 ? -13.995 -3.627 -7.296 1.00 98.00 321 PHE A O 1
ATOM 2392 N N . LEU A 1 322 ? -12.793 -3.172 -9.138 1.00 97.44 322 LEU A N 1
ATOM 2393 C CA . LEU A 1 322 ? -13.943 -3.029 -10.044 1.00 97.44 322 LEU A CA 1
ATOM 2394 C C . LEU A 1 322 ? -14.599 -4.390 -10.343 1.00 97.44 322 LEU A C 1
ATOM 2396 O O . LEU A 1 322 ? -14.053 -5.434 -9.983 1.00 97.44 322 LEU A O 1
ATOM 2400 N N . GLY A 1 323 ? -15.762 -4.402 -10.996 1.00 95.69 323 GLY A N 1
ATOM 2401 C CA . GLY A 1 323 ? -16.361 -5.646 -11.490 1.00 95.69 323 GLY A CA 1
ATOM 2402 C C . GLY A 1 323 ? -15.488 -6.326 -12.556 1.00 95.69 323 GLY A C 1
ATOM 2403 O O . GLY A 1 323 ? -14.649 -5.687 -13.199 1.00 95.69 323 GLY A O 1
ATOM 2404 N N . GLU A 1 324 ? -15.645 -7.638 -12.725 1.00 95.88 324 GLU A N 1
ATOM 2405 C CA . GLU A 1 324 ? -14.869 -8.426 -13.697 1.00 95.88 324 GLU A CA 1
ATOM 2406 C C . GLU A 1 324 ? -15.134 -7.970 -15.140 1.00 95.88 324 GLU A C 1
ATOM 2408 O O . GLU A 1 324 ? -14.215 -7.905 -15.955 1.00 95.88 324 GLU A O 1
ATOM 2413 N N . GLU A 1 325 ? -16.365 -7.546 -15.438 1.00 96.25 325 GLU A N 1
ATOM 2414 C CA . GLU A 1 325 ? -16.761 -6.943 -16.717 1.00 96.25 325 GLU A CA 1
ATOM 2415 C C . GLU A 1 325 ? -16.049 -5.610 -17.007 1.00 96.25 325 GLU A C 1
ATOM 2417 O O . GLU A 1 325 ? -15.880 -5.231 -18.166 1.00 96.25 325 GLU A O 1
ATOM 2422 N N . SER A 1 326 ? -15.574 -4.934 -15.959 1.00 96.69 326 SER A N 1
ATOM 2423 C CA . SER A 1 326 ? -14.750 -3.722 -16.019 1.00 96.69 326 SER A CA 1
ATOM 2424 C C . SER A 1 326 ? -13.237 -4.027 -16.004 1.00 96.69 326 SER A C 1
ATOM 2426 O O . SER A 1 326 ? -12.408 -3.118 -15.911 1.00 96.69 326 SER A O 1
ATOM 2428 N N . GLY A 1 327 ? -12.851 -5.307 -16.091 1.00 96.50 327 GLY A N 1
ATOM 2429 C CA . GLY A 1 327 ? -11.462 -5.767 -16.022 1.00 96.50 327 GLY A CA 1
ATOM 2430 C C . GLY A 1 327 ? -10.880 -5.814 -14.606 1.00 96.50 327 GLY A C 1
ATOM 2431 O O . GLY A 1 327 ? -9.658 -5.756 -14.461 1.00 96.50 327 GLY A O 1
ATOM 2432 N N . GLY A 1 328 ? -11.729 -5.867 -13.576 1.00 97.56 328 GLY A N 1
ATOM 2433 C CA . GLY A 1 328 ? -11.321 -6.159 -12.203 1.00 97.56 328 GLY A CA 1
ATOM 2434 C C . GLY A 1 328 ? -11.099 -7.656 -11.947 1.00 97.56 328 GLY A C 1
ATOM 2435 O O . GLY A 1 328 ? -11.165 -8.485 -12.852 1.00 97.56 328 GLY A O 1
ATOM 2436 N N . CYS A 1 329 ? -10.820 -8.008 -10.693 1.00 98.00 329 CYS A N 1
ATOM 2437 C CA . CYS A 1 329 ? -10.642 -9.395 -10.251 1.00 98.00 329 CYS A CA 1
ATOM 2438 C C . CYS A 1 329 ? -11.960 -10.036 -9.786 1.00 98.00 329 CYS A C 1
ATOM 2440 O O . CYS A 1 329 ? -12.841 -9.307 -9.327 1.00 98.00 329 CYS A O 1
ATOM 2442 N N . PRO A 1 330 ? -12.095 -11.374 -9.800 1.00 96.62 330 PRO A N 1
ATOM 2443 C CA . PRO A 1 330 ? -13.184 -12.043 -9.093 1.00 96.62 330 PRO A CA 1
ATOM 2444 C C . PRO A 1 330 ? -13.118 -11.747 -7.591 1.00 96.62 330 PRO A C 1
ATOM 2446 O O . PRO A 1 330 ? -12.032 -11.596 -7.020 1.00 96.62 330 PRO A O 1
ATOM 2449 N N . ALA A 1 331 ? -14.284 -11.639 -6.956 1.00 94.56 331 ALA A N 1
ATOM 2450 C CA . ALA A 1 331 ? -14.383 -11.531 -5.504 1.00 94.56 331 ALA A CA 1
ATOM 2451 C C . ALA A 1 331 ? -14.241 -12.918 -4.854 1.00 94.56 331 ALA A C 1
ATOM 2453 O O . ALA A 1 331 ? -14.765 -13.900 -5.376 1.00 94.56 331 ALA A O 1
ATOM 2454 N N . LEU A 1 332 ? -13.562 -13.002 -3.708 1.00 91.88 332 LEU A N 1
ATOM 2455 C CA . LEU A 1 332 ? -13.486 -14.239 -2.923 1.00 91.88 332 LEU A CA 1
ATOM 2456 C C . LEU A 1 332 ? -14.698 -14.363 -1.982 1.00 91.88 332 LEU A C 1
ATOM 2458 O O . LEU A 1 332 ? -14.996 -13.453 -1.204 1.00 91.88 332 LEU A O 1
ATOM 2462 N N . GLU A 1 333 ? -15.405 -15.493 -2.054 1.00 68.50 333 GLU A N 1
ATOM 2463 C CA . GLU A 1 333 ? -16.658 -15.746 -1.324 1.00 68.50 333 GLU A CA 1
ATOM 2464 C C . GLU A 1 333 ? -16.450 -16.202 0.136 1.00 68.50 333 GLU A C 1
ATOM 2466 O O . GLU A 1 333 ? -16.860 -17.298 0.515 1.00 68.50 333 GLU A O 1
ATOM 2471 N N . GLU A 1 334 ? -15.869 -15.354 0.994 1.00 58.53 334 GLU A N 1
ATOM 2472 C CA . GLU A 1 334 ? -15.785 -15.654 2.442 1.00 58.53 334 GLU A CA 1
ATOM 2473 C C . GLU A 1 334 ? -16.432 -14.616 3.380 1.00 58.53 334 GLU A C 1
ATOM 2475 O O . GLU A 1 334 ? -16.628 -14.917 4.556 1.00 58.53 334 GLU A O 1
ATOM 2480 N N . TRP A 1 335 ? -16.870 -13.442 2.890 1.00 48.84 335 TRP A N 1
ATOM 2481 C CA . TRP A 1 335 ? -17.481 -12.401 3.750 1.00 48.84 335 TRP A CA 1
ATOM 2482 C C . TRP A 1 335 ? -18.859 -11.862 3.326 1.00 48.84 335 TRP A C 1
ATOM 2484 O O . TRP A 1 335 ? -19.341 -10.865 3.871 1.00 48.84 335 TRP A O 1
ATOM 2494 N N . ALA A 1 336 ? -19.560 -12.540 2.416 1.00 36.97 336 ALA A N 1
ATOM 2495 C CA . ALA A 1 336 ? -20.954 -12.227 2.093 1.00 36.97 336 ALA A CA 1
ATOM 2496 C C . ALA A 1 336 ? -21.918 -12.726 3.197 1.00 36.97 336 ALA A C 1
ATOM 2498 O O . ALA A 1 336 ? -22.654 -13.690 2.996 1.00 36.97 336 ALA A O 1
ATOM 2499 N N . GLY A 1 337 ? -21.908 -12.100 4.383 1.00 35.47 337 GLY A N 1
ATOM 2500 C CA . GLY A 1 337 ? -22.871 -12.461 5.439 1.00 35.47 337 GLY A CA 1
ATOM 2501 C C . GLY A 1 337 ? -22.618 -12.014 6.882 1.00 35.47 337 GLY A C 1
ATOM 2502 O O . GLY A 1 337 ? -23.416 -12.370 7.741 1.00 35.47 337 GLY A O 1
ATOM 2503 N N . GLY A 1 338 ? -21.551 -11.271 7.198 1.00 37.00 338 GLY A N 1
ATOM 2504 C CA . GLY A 1 338 ? -21.383 -10.621 8.515 1.00 37.00 338 GLY A CA 1
ATOM 2505 C C . GLY A 1 338 ? -21.183 -11.530 9.744 1.00 37.00 338 GLY A C 1
ATOM 2506 O O . GLY A 1 338 ? -20.872 -11.019 10.816 1.00 37.00 338 GLY A O 1
ATOM 2507 N N . GLN A 1 339 ? -21.301 -12.853 9.614 1.00 33.91 339 GLN A N 1
ATOM 2508 C CA . GLN A 1 339 ? -21.005 -13.821 10.671 1.00 33.91 339 GLN A CA 1
ATOM 2509 C C . GLN A 1 339 ? -19.671 -14.521 10.416 1.00 33.91 339 GLN A C 1
ATOM 2511 O O . GLN A 1 339 ? -19.417 -15.015 9.318 1.00 33.91 339 GLN A O 1
ATOM 2516 N N . ARG A 1 340 ? -18.849 -14.635 11.469 1.00 38.59 340 ARG A N 1
ATOM 2517 C CA . ARG A 1 340 ? -17.700 -15.551 11.490 1.00 38.59 340 ARG A CA 1
ATOM 2518 C C . ARG A 1 340 ? -18.211 -16.963 11.190 1.00 38.59 340 ARG A C 1
ATOM 2520 O O . ARG A 1 340 ? -18.899 -17.545 12.030 1.00 38.59 340 ARG A O 1
ATOM 2527 N N . ARG A 1 341 ? -17.850 -17.548 10.043 1.00 35.44 341 ARG A N 1
ATOM 2528 C CA . ARG A 1 341 ? -17.921 -19.009 9.916 1.00 35.44 341 ARG A CA 1
ATOM 2529 C C . ARG A 1 341 ? -16.929 -19.594 10.928 1.00 35.44 341 ARG A C 1
ATOM 2531 O O . ARG A 1 341 ? -15.769 -19.180 10.917 1.00 35.44 341 ARG A O 1
ATOM 2538 N N . PRO A 1 342 ? -17.342 -20.505 11.826 1.00 31.06 342 PRO A N 1
ATOM 2539 C CA . PRO A 1 342 ? -16.387 -21.178 12.692 1.00 31.06 342 PRO A CA 1
ATOM 2540 C C . PRO A 1 342 ? -15.426 -21.985 11.816 1.00 31.06 342 PRO A C 1
ATOM 2542 O O . PRO A 1 342 ? -15.867 -22.706 10.919 1.00 31.06 342 PRO A O 1
ATOM 2545 N N . LEU A 1 343 ? -14.122 -21.850 12.076 1.00 35.72 343 LEU A N 1
ATOM 2546 C CA . LEU A 1 343 ? -13.077 -22.603 11.387 1.00 35.72 343 LEU A CA 1
ATOM 2547 C C . LEU A 1 343 ? -13.341 -24.103 11.558 1.00 35.72 343 LEU A C 1
ATOM 2549 O O . LEU A 1 343 ? -13.118 -24.674 12.627 1.00 35.72 343 LEU A O 1
ATOM 2553 N N . LEU A 1 344 ? -13.827 -24.741 10.494 1.00 31.61 344 LEU A N 1
ATOM 2554 C CA . LEU A 1 344 ? -14.006 -26.185 10.429 1.00 31.61 344 LEU A CA 1
ATOM 2555 C C . LEU A 1 344 ? -12.627 -26.835 10.299 1.00 31.61 344 LEU A C 1
ATOM 2557 O O . LEU A 1 344 ? -12.147 -27.058 9.195 1.00 31.61 344 LEU A O 1
ATOM 2561 N N . ASN A 1 345 ? -12.020 -27.118 11.454 1.00 30.28 345 ASN A N 1
ATOM 2562 C CA . ASN A 1 345 ? -10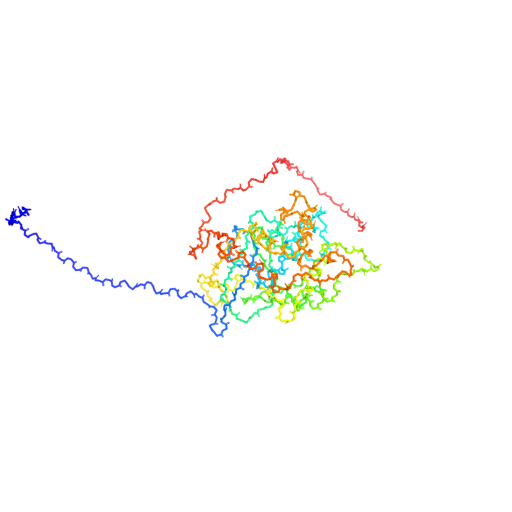.804 -27.909 11.644 1.00 30.28 345 ASN A CA 1
ATOM 2563 C C . ASN A 1 345 ? -9.686 -27.616 10.635 1.00 30.28 345 ASN A C 1
ATOM 2565 O O . ASN A 1 345 ? -9.551 -28.296 9.616 1.00 30.28 345 ASN A O 1
ATOM 2569 N N . SER A 1 346 ? -8.803 -26.685 10.996 1.00 33.72 346 SER A N 1
ATOM 2570 C CA . SER A 1 346 ? -7.466 -26.603 10.414 1.00 33.72 346 SER A CA 1
ATOM 2571 C C . SER A 1 346 ? -6.748 -27.952 10.560 1.00 33.72 346 SER A C 1
ATOM 2573 O O . SER A 1 346 ? -6.213 -28.300 11.614 1.00 33.72 346 SER A O 1
ATOM 2575 N N . LEU A 1 347 ? -6.735 -28.732 9.477 1.00 29.39 347 LEU A N 1
ATOM 2576 C CA . LEU A 1 347 ? -5.793 -29.834 9.327 1.00 29.39 347 LEU A CA 1
ATOM 2577 C C . LEU A 1 347 ? -4.375 -29.246 9.398 1.00 29.39 347 LEU A C 1
ATOM 2579 O O . LEU A 1 347 ? -4.134 -28.190 8.806 1.00 29.39 347 LEU A O 1
ATOM 2583 N N . PRO A 1 348 ? -3.433 -29.886 10.111 1.00 28.25 348 PRO A N 1
ATOM 2584 C CA . PRO A 1 348 ? -2.089 -29.350 10.242 1.00 28.25 348 PRO A CA 1
ATOM 2585 C C . PRO A 1 348 ? -1.433 -29.258 8.864 1.00 28.25 348 PRO A C 1
ATOM 2587 O O . PRO A 1 348 ? -1.332 -30.255 8.144 1.00 28.25 348 PRO A O 1
ATOM 2590 N N . VAL A 1 349 ? -0.963 -28.058 8.514 1.00 33.47 349 VAL A N 1
ATOM 2591 C CA . VAL A 1 349 ? -0.158 -27.830 7.313 1.00 33.47 349 VAL A CA 1
ATOM 2592 C C . VAL A 1 349 ? 1.134 -28.630 7.457 1.00 33.47 349 VAL A C 1
ATOM 2594 O O . VAL A 1 349 ? 2.045 -28.257 8.197 1.00 33.47 349 VAL A O 1
ATOM 2597 N N . LEU A 1 350 ? 1.212 -29.758 6.752 1.00 26.91 350 LEU A N 1
ATOM 2598 C CA . LEU A 1 350 ? 2.448 -30.517 6.619 1.00 26.91 350 LEU A CA 1
ATOM 2599 C C . LEU A 1 350 ? 3.431 -29.688 5.790 1.00 26.91 350 LEU A C 1
ATOM 2601 O O . LEU A 1 350 ? 3.311 -29.600 4.568 1.00 26.91 350 LEU A O 1
ATOM 2605 N N . SER A 1 351 ? 4.405 -29.081 6.470 1.00 31.52 351 SER A N 1
ATOM 2606 C CA . SER A 1 351 ? 5.526 -28.404 5.817 1.00 31.52 351 SER A CA 1
ATOM 2607 C C . SER A 1 351 ? 6.225 -29.366 4.837 1.00 31.52 351 SER A C 1
ATOM 2609 O O . SER A 1 351 ? 6.497 -30.509 5.221 1.00 31.52 351 SER A O 1
ATOM 2611 N N . PRO A 1 352 ? 6.568 -28.945 3.600 1.00 29.62 352 PRO A N 1
ATOM 2612 C CA . PRO A 1 352 ? 7.213 -29.821 2.612 1.00 29.62 352 PRO A CA 1
ATOM 2613 C C . PRO A 1 352 ? 8.605 -30.335 3.021 1.00 29.62 352 PRO A C 1
ATOM 2615 O O . PRO A 1 352 ? 9.156 -31.225 2.375 1.00 29.62 352 PRO A O 1
ATOM 2618 N N . TRP A 1 353 ? 9.191 -29.784 4.086 1.00 35.59 353 TRP A N 1
ATOM 2619 C CA . TRP A 1 353 ? 10.560 -30.049 4.526 1.00 35.59 353 TRP A CA 1
ATOM 2620 C C . TRP A 1 353 ? 10.615 -31.133 5.612 1.00 35.59 353 TRP A C 1
ATOM 2622 O O . TRP A 1 353 ? 10.907 -30.887 6.782 1.00 35.59 353 TRP A O 1
ATOM 2632 N N . GLY A 1 354 ? 10.314 -32.368 5.207 1.00 28.12 354 GLY A N 1
ATOM 2633 C CA . GLY A 1 354 ? 10.307 -33.534 6.090 1.00 28.12 354 GLY A CA 1
ATOM 2634 C C . GLY A 1 354 ? 11.693 -34.139 6.369 1.00 28.12 354 GLY A C 1
ATOM 2635 O O . GLY A 1 354 ? 12.288 -34.772 5.500 1.00 28.12 354 GLY A O 1
ATOM 2636 N N . GLY A 1 355 ? 12.132 -34.078 7.632 1.00 27.77 355 GLY A N 1
ATOM 2637 C CA . GLY A 1 355 ? 13.166 -34.953 8.213 1.00 27.77 355 GLY A CA 1
ATOM 2638 C C . GLY A 1 355 ? 14.517 -34.273 8.497 1.00 27.77 355 GLY A C 1
ATOM 2639 O O . GLY A 1 355 ? 15.073 -33.594 7.648 1.00 27.77 355 GLY A O 1
ATOM 2640 N N . ARG A 1 356 ? 15.149 -34.460 9.666 1.00 26.55 356 ARG A N 1
ATOM 2641 C CA . ARG A 1 356 ? 15.006 -35.542 10.667 1.00 26.55 356 ARG A CA 1
ATOM 2642 C C . ARG A 1 356 ? 14.933 -35.000 12.105 1.00 26.55 356 ARG A C 1
ATOM 2644 O O . ARG A 1 356 ? 15.586 -33.999 12.393 1.00 26.55 356 ARG A O 1
ATOM 2651 N N . PRO A 1 357 ? 14.255 -35.697 13.038 1.00 29.48 357 PRO A N 1
ATOM 2652 C CA . PRO A 1 357 ? 14.292 -35.339 14.453 1.00 29.48 357 PRO A CA 1
ATOM 2653 C C . PRO A 1 357 ? 15.695 -35.573 15.034 1.00 29.48 357 PRO A C 1
ATOM 2655 O O . PRO A 1 357 ? 16.220 -36.688 14.985 1.00 29.48 357 PRO A O 1
ATOM 2658 N N . ARG A 1 358 ? 16.304 -34.535 15.619 1.00 32.16 358 ARG A N 1
ATOM 2659 C CA . ARG A 1 358 ? 17.478 -34.703 16.486 1.00 32.16 358 ARG A CA 1
ATOM 2660 C C . ARG A 1 358 ? 17.012 -35.141 17.870 1.00 32.16 358 ARG A C 1
ATOM 2662 O O . ARG A 1 358 ? 16.310 -34.409 18.558 1.00 32.16 358 ARG A O 1
ATOM 2669 N N . THR A 1 359 ? 17.438 -36.330 18.280 1.00 29.81 359 THR A N 1
ATOM 2670 C CA . THR A 1 359 ? 17.297 -36.828 19.651 1.00 29.81 359 THR A CA 1
ATOM 2671 C C . THR A 1 359 ? 17.964 -35.879 20.643 1.00 29.81 359 THR A C 1
ATOM 2673 O O . THR A 1 359 ? 19.168 -35.634 20.549 1.00 29.81 359 THR A O 1
ATOM 2676 N N . LEU A 1 360 ? 17.192 -35.392 21.615 1.00 29.78 360 LEU A N 1
ATOM 2677 C CA . LEU A 1 360 ? 17.703 -34.673 22.778 1.00 29.78 360 LEU A CA 1
ATOM 2678 C C . LEU A 1 360 ? 18.572 -35.605 23.635 1.00 29.78 360 LEU A C 1
ATOM 2680 O O . LEU A 1 360 ? 18.101 -36.634 24.116 1.00 29.78 360 LEU A O 1
ATOM 2684 N N . LEU A 1 361 ? 19.823 -35.206 23.864 1.00 28.75 361 LEU A N 1
ATOM 2685 C CA . LEU A 1 361 ? 20.670 -35.711 24.944 1.00 28.75 361 LEU A CA 1
ATOM 2686 C C . LEU A 1 361 ? 20.936 -34.549 25.917 1.00 28.75 361 LEU A C 1
ATOM 2688 O O . LEU A 1 361 ? 21.300 -33.466 25.456 1.00 28.75 361 LEU A O 1
ATOM 2692 N N . PRO A 1 362 ? 20.738 -34.727 27.235 1.00 32.84 362 PRO A N 1
ATOM 2693 C CA . PRO A 1 362 ? 20.952 -33.670 28.222 1.00 32.84 362 PRO A CA 1
ATOM 2694 C C . PRO A 1 362 ? 22.417 -33.589 28.697 1.00 32.84 362 PRO A C 1
ATOM 2696 O O . PRO A 1 362 ? 23.196 -34.515 28.478 1.00 32.84 362 PRO A O 1
ATOM 2699 N N . SER A 1 363 ? 22.716 -32.541 29.488 1.00 26.98 363 SER A N 1
ATOM 2700 C CA . SER A 1 363 ? 23.996 -32.222 30.172 1.00 26.98 363 SER A CA 1
ATOM 2701 C C . SER A 1 363 ? 24.961 -31.379 29.315 1.00 26.98 363 SER A C 1
ATOM 2703 O O . SER A 1 363 ? 25.239 -31.737 28.183 1.00 26.98 363 SER A O 1
ATOM 2705 N N . ARG A 1 364 ? 25.558 -30.265 29.768 1.00 26.70 364 ARG A N 1
ATOM 2706 C CA . ARG A 1 364 ? 26.027 -29.902 31.120 1.00 26.70 364 ARG A CA 1
ATOM 2707 C C . ARG A 1 364 ? 26.424 -28.411 31.152 1.00 26.70 364 ARG A C 1
ATOM 2709 O O . ARG A 1 364 ? 26.697 -27.833 30.106 1.00 26.70 364 ARG A O 1
ATOM 2716 N N . ALA A 1 365 ? 26.510 -27.806 32.337 1.00 29.75 365 ALA A N 1
ATOM 2717 C CA . ALA A 1 365 ? 26.917 -26.407 32.496 1.00 29.75 365 ALA A CA 1
ATOM 2718 C C . ALA A 1 365 ? 28.446 -26.189 32.442 1.00 29.75 365 ALA A C 1
ATOM 2720 O O . ALA A 1 365 ? 29.199 -26.880 33.126 1.00 29.75 365 ALA A O 1
ATOM 2721 N N . ALA A 1 366 ? 28.850 -25.170 31.682 1.00 27.80 366 ALA A N 1
ATOM 2722 C CA . ALA A 1 366 ? 30.053 -24.328 31.766 1.00 27.80 366 ALA A CA 1
ATOM 2723 C C . ALA A 1 366 ? 29.792 -23.157 30.783 1.00 27.80 366 ALA A C 1
ATOM 2725 O O . ALA A 1 366 ? 29.084 -23.350 29.803 1.00 27.80 366 ALA A O 1
ATOM 2726 N N . GLY A 1 367 ? 30.249 -21.919 30.941 1.00 22.14 367 GLY A N 1
ATOM 2727 C CA . GLY A 1 367 ? 31.304 -21.402 31.796 1.00 22.14 367 GLY A CA 1
ATOM 2728 C C . GLY A 1 367 ? 32.199 -20.464 30.976 1.00 22.14 367 GLY A C 1
ATOM 2729 O O . GLY A 1 367 ? 33.121 -20.934 30.325 1.00 22.14 367 GLY A O 1
ATOM 2730 N N . THR A 1 368 ? 31.958 -19.153 31.106 1.00 23.22 368 THR A N 1
ATOM 2731 C CA . THR A 1 368 ? 32.972 -18.077 31.014 1.00 23.22 368 THR A CA 1
ATOM 2732 C C . THR A 1 368 ? 33.531 -17.610 29.632 1.00 23.22 368 THR A C 1
ATOM 2734 O O . THR A 1 368 ? 34.291 -18.316 28.987 1.00 23.22 368 THR A O 1
ATOM 2737 N N . LEU A 1 369 ? 33.326 -16.304 29.349 1.00 22.19 369 LEU A N 1
ATOM 2738 C CA . LEU A 1 369 ? 34.302 -15.282 28.860 1.00 22.19 369 LEU A CA 1
ATOM 2739 C C . LEU A 1 369 ? 34.696 -15.058 27.350 1.00 22.19 369 LEU A C 1
ATOM 2741 O O . LEU A 1 369 ? 35.213 -15.941 26.682 1.00 22.19 369 LEU A O 1
ATOM 2745 N N . VAL A 1 370 ? 34.666 -13.756 26.970 1.00 20.84 370 VAL A N 1
ATOM 2746 C CA . VAL A 1 370 ? 35.502 -12.949 26.010 1.00 20.84 370 VAL A CA 1
ATOM 2747 C C . VAL A 1 370 ? 35.288 -12.962 24.471 1.00 20.84 370 VAL A C 1
ATOM 2749 O O . VAL A 1 370 ? 35.152 -13.997 23.838 1.00 20.84 370 VAL A O 1
ATOM 2752 N N . ALA A 1 371 ? 35.455 -11.739 23.920 1.00 19.64 371 ALA A N 1
ATOM 2753 C CA . ALA A 1 371 ? 35.727 -11.280 22.540 1.00 19.64 371 ALA A CA 1
ATOM 2754 C C . ALA A 1 371 ? 34.562 -11.344 21.532 1.00 19.64 371 ALA A C 1
ATOM 2756 O O . ALA A 1 371 ? 34.008 -12.404 21.289 1.00 19.64 371 ALA A O 1
ATOM 2757 N N . ALA A 1 372 ? 34.060 -10.229 20.983 1.00 19.55 372 ALA A N 1
ATOM 2758 C CA . ALA A 1 372 ? 34.702 -9.093 20.289 1.00 19.55 372 ALA A CA 1
ATOM 2759 C C . ALA A 1 372 ? 35.076 -9.391 18.828 1.00 19.55 372 ALA A C 1
ATOM 2761 O O . ALA A 1 372 ? 36.118 -9.991 18.565 1.00 19.55 372 ALA A O 1
ATOM 2762 N N . LEU A 1 373 ? 34.244 -8.873 17.918 1.00 23.39 373 LEU A N 1
ATOM 2763 C CA . LEU A 1 373 ? 34.599 -8.166 16.682 1.00 23.39 373 LEU A CA 1
ATOM 2764 C C . LEU A 1 373 ? 33.429 -7.244 16.298 1.00 23.39 373 LEU A C 1
ATOM 2766 O O . LEU A 1 373 ? 32.277 -7.664 16.548 1.00 23.39 373 LEU A O 1
#

Radius of gyration: 28.73 Å; chains: 1; bounding box: 110×54×64 Å

Secondary structure (DSSP, 8-state):
-----------------------------PPP------S-TTTEEEEEEEEEEEGGG-S--TTEEEE-HHHHHHHIIIIITTHHHHGGGT---SSS--TTT-HHHH-SSEEEEEEEEEEES--EEPEEEEE-BTTB-TTS-B--TT-EEEEEBPTTGGGSSSPPB-PPPSSPEEEEHIIIIIIIIITT-S---TTSPPPPHHHHHHHHHHTT-BTTB--EEEEE-GGGB--SSSS---EEEEEEEEEEEHHHHHHHHHHHHHHTS-HHHHHHTGGGTT-TTSHHHHHHHHHHHH-TTTTSTT----SS-HHHHHHHHHGGGS-GGGT-PPPPTT-TTSS------------S----PPPP-------------

Organism: Emiliania huxleyi (strain CCMP1516) (NCBI:txid280463)